Protein AF-A0A6A2YIR2-F1 (afdb_monomer)

Secondary structure (DSSP, 8-state):
----EEETTEEE--EEEEEETTEEEETTS-EEEESSGGGTT-TT-SS-HHHHHHHHHHTT-S--SS--HHHHHHHHHHHHHSTT-S-----SSHHHHHHHHHHHH-SS--------STT--HHHHTT-----TT-HHHHHHHHHHSTTT--EEEE-SSB-TTS-BPPPTTHHHHHHHHHHHHT-EEEEE-TTTTTTSSTT-HHHHTT---STT-TT---EEE-----------HHHHHHHHHHHTT---EEEEETTEEEEESSSS---SHHHHTTS-HHHHHHHHHHHHHTTEE--SSTTS-EE--TT--HHHHHHHHHHHHHHHTT-

pLDDT: mean 80.51, std 18.28, range [30.58, 97.88]

Sequence (328 aa):
MFWVNRIDDEFWYAWTESDAWRALTCGDGNQYIDYVGLWGPAIIGHADDEVLAALAETMKGTSFGAPRLLENVLAEMVISAVPSIEMVRFVNSGTEACMDVLRLTRSGVATLGLPDSPGVRKAATFETLTAPYNDIEAVESRFNSNKGELAAIILEPVVGNSVFIPPKPDFLEVLRRLIKENGALLIFDEVMTGFRLSYGGAQEYFGITRFNNTREDSWWWSACWCIWREEGDHGNGILDTGKTTGHAICGGHISGMFGFFFTEGPVHNFDDAKKSDTAKFARFYRGMLEEGVYSAPSQFEAGFTSLAHSSEDIRKTIAAAEKVLSKI

Solvent-accessible surface area (backbone atoms only — not comparable to full-atom values): 18557 Å² total; per-residue (Å²): 140,84,82,75,47,76,58,94,92,38,81,50,80,49,74,68,49,64,94,40,41,39,34,44,24,35,73,89,69,54,61,20,45,47,23,32,29,86,79,43,53,25,20,66,22,48,88,40,68,68,59,51,53,55,48,62,65,44,66,85,62,85,79,76,96,62,95,56,73,66,60,54,54,53,43,52,53,48,38,72,41,25,90,66,42,87,78,83,80,92,68,95,44,61,68,54,40,57,52,52,52,54,58,68,54,52,86,64,71,72,54,74,30,78,60,94,52,94,89,56,52,53,90,77,23,31,62,44,76,87,59,63,57,76,37,64,68,52,47,52,49,51,46,72,75,37,71,82,40,56,49,60,49,77,42,52,69,54,36,38,87,59,10,45,30,65,62,51,96,57,43,67,61,50,52,57,48,51,24,63,77,53,76,27,28,57,30,43,46,20,39,66,38,21,17,34,53,23,65,35,5,48,40,54,68,71,65,61,63,74,76,77,94,50,91,79,70,64,55,49,79,31,63,42,68,20,79,52,72,94,60,79,74,57,49,55,46,48,45,51,39,34,48,76,59,71,42,54,44,32,66,39,61,51,56,38,40,23,23,65,38,49,28,72,57,88,55,57,34,67,78,49,51,69,65,33,44,58,69,58,45,57,50,47,53,52,41,30,45,77,64,33,35,38,60,48,98,45,80,38,39,36,34,28,54,31,77,42,61,47,79,64,58,50,52,53,49,37,53,35,48,42,63,36,50,71,72,109

Foldseek 3Di:
DDDFDQDPNDTFFDQDDDPAQQWTATPVGFIFRAQCCVVAQSQAGPPDVVVVVVVVVCVVDVDDVDDDPVVVVVQVLLPVQAQADPGDDDDDDLVVQVVVVVVVQPPDDAAQDDDDDPPDDRVNHRRPDDDWALDLVRVVVVCVVQQLHAREDEDACFDFLQATAHHDLCRLVSRVVSCVVRLHAYEHAQQRQDLQLHSNGPCVVSVVYDDPPDPSHNYGYDYNDHHDDADDPLQVLLQVLLVVLPFQKDWADRGFKTGMFRHVDDDNGNVSSVVGPFVLVQQLQVQSVVLRHHAPNGNRGITGDHSSDDVVNSVSSSVSSNVSSNPD

Organism: Hibiscus syriacus (NCBI:txid106335)

Radius of gyration: 21.33 Å; Cα contacts (8 Å, |Δi|>4): 532; chains: 1; bounding box: 54×48×57 Å

Mean predicted aligned error: 8.29 Å

Structure (mmCIF, N/CA/C/O backbone):
data_AF-A0A6A2YIR2-F1
#
_entry.id   AF-A0A6A2YIR2-F1
#
loop_
_atom_site.group_PDB
_atom_site.id
_atom_site.type_symbol
_atom_site.label_atom_id
_atom_site.label_alt_id
_atom_site.label_comp_id
_atom_site.label_asym_id
_atom_site.label_entity_id
_atom_site.label_seq_id
_atom_site.pdbx_PDB_ins_code
_atom_site.Cartn_x
_atom_site.Cartn_y
_atom_site.Cartn_z
_atom_site.occupancy
_atom_site.B_iso_or_equiv
_atom_site.auth_seq_id
_atom_site.auth_comp_id
_atom_site.auth_asym_id
_atom_site.auth_atom_id
_atom_site.pdbx_PDB_model_num
ATOM 1 N N . MET A 1 1 ? 4.254 -14.838 -0.161 1.00 30.58 1 MET A N 1
ATOM 2 C CA . MET A 1 1 ? 3.859 -16.084 -0.859 1.00 30.58 1 MET A CA 1
ATOM 3 C C . MET A 1 1 ? 4.605 -16.092 -2.186 1.00 30.58 1 MET A C 1
ATOM 5 O O . MET A 1 1 ? 4.533 -15.086 -2.872 1.00 30.58 1 MET A O 1
ATOM 9 N N . PHE A 1 2 ? 5.366 -17.138 -2.515 1.00 36.12 2 PHE A N 1
ATOM 10 C CA . PHE A 1 2 ? 6.057 -17.246 -3.808 1.00 36.12 2 PHE A CA 1
ATOM 11 C C . PHE A 1 2 ? 5.511 -18.456 -4.561 1.00 36.12 2 PHE A C 1
ATOM 13 O O . PHE A 1 2 ? 5.316 -19.517 -3.967 1.00 36.12 2 PHE A O 1
ATOM 20 N N . TRP A 1 3 ? 5.240 -18.278 -5.851 1.00 36.84 3 TRP A N 1
ATOM 21 C CA . TRP A 1 3 ? 4.818 -19.353 -6.739 1.00 36.84 3 TRP A CA 1
ATOM 22 C C . TRP A 1 3 ? 6.057 -19.924 -7.414 1.00 36.84 3 TRP A C 1
ATOM 24 O O . TRP A 1 3 ? 6.766 -19.205 -8.109 1.00 36.84 3 TRP A O 1
ATOM 34 N N . VAL A 1 4 ? 6.310 -21.212 -7.209 1.00 43.94 4 VAL A N 1
ATOM 35 C CA . VAL A 1 4 ? 7.327 -21.939 -7.965 1.00 43.94 4 VAL A CA 1
ATOM 36 C C . VAL A 1 4 ? 6.620 -22.575 -9.155 1.00 43.94 4 VAL A C 1
ATOM 38 O O . VAL A 1 4 ? 5.767 -23.446 -8.972 1.00 43.94 4 VAL A O 1
ATOM 41 N N . ASN A 1 5 ? 6.939 -22.123 -10.368 1.00 41.22 5 ASN A N 1
ATOM 42 C CA . ASN A 1 5 ? 6.397 -22.717 -11.586 1.00 41.22 5 ASN A CA 1
ATOM 43 C C . ASN A 1 5 ? 7.315 -23.842 -12.061 1.00 41.22 5 ASN A C 1
ATOM 45 O O . ASN A 1 5 ? 8.517 -23.649 -12.239 1.00 41.22 5 ASN A O 1
ATOM 49 N N . ARG A 1 6 ? 6.722 -25.016 -12.287 1.00 41.00 6 ARG A N 1
ATOM 50 C CA . ARG A 1 6 ? 7.366 -26.121 -12.994 1.00 41.00 6 ARG A CA 1
ATOM 51 C C . ARG A 1 6 ? 6.984 -26.006 -14.464 1.00 41.00 6 ARG A C 1
ATOM 53 O O . ARG A 1 6 ? 5.832 -26.258 -14.814 1.00 41.00 6 ARG A O 1
ATOM 60 N N . ILE A 1 7 ? 7.934 -25.597 -15.293 1.00 47.91 7 ILE A N 1
ATOM 61 C CA . ILE A 1 7 ? 7.808 -25.579 -16.753 1.00 47.91 7 ILE A CA 1
ATOM 62 C C . ILE A 1 7 ? 8.922 -26.488 -17.270 1.00 47.91 7 ILE A C 1
ATOM 64 O O . ILE A 1 7 ? 10.064 -26.344 -16.845 1.00 47.91 7 ILE A O 1
ATOM 68 N N . ASP A 1 8 ? 8.569 -27.469 -18.103 1.00 45.44 8 ASP A N 1
ATOM 69 C CA . ASP A 1 8 ? 9.510 -28.422 -18.714 1.00 45.44 8 ASP A CA 1
ATOM 70 C C . ASP A 1 8 ? 10.428 -29.163 -17.717 1.00 45.44 8 ASP A C 1
ATOM 72 O O . ASP A 1 8 ? 11.613 -29.352 -17.957 1.00 45.44 8 ASP A O 1
ATOM 76 N N . ASP A 1 9 ? 9.866 -29.603 -16.583 1.00 46.69 9 ASP A N 1
ATOM 77 C CA . ASP A 1 9 ? 10.572 -30.319 -15.502 1.00 46.69 9 ASP A CA 1
ATOM 78 C C . ASP A 1 9 ? 11.688 -29.543 -14.779 1.00 46.69 9 ASP A C 1
ATOM 80 O O . ASP A 1 9 ? 12.341 -30.098 -13.891 1.00 46.69 9 ASP A O 1
ATOM 84 N N . GLU A 1 10 ? 11.816 -28.242 -15.038 1.00 44.25 10 GLU A N 1
ATOM 85 C CA . GLU A 1 10 ? 12.716 -27.341 -14.320 1.00 44.25 10 GLU A CA 1
ATOM 86 C C . GLU A 1 10 ? 11.944 -26.396 -13.386 1.00 44.25 10 GLU A C 1
ATOM 88 O O . GLU A 1 10 ? 10.820 -25.959 -13.662 1.00 44.25 10 GLU A O 1
ATOM 93 N N . PHE A 1 11 ? 12.541 -26.108 -12.228 1.00 47.56 11 PHE A N 1
ATOM 94 C CA . PHE A 1 11 ? 12.024 -25.124 -11.284 1.00 47.56 11 PHE A CA 1
ATOM 95 C C . PHE A 1 11 ? 12.497 -23.740 -11.717 1.00 47.56 11 PHE A C 1
ATOM 97 O O . PHE A 1 11 ? 13.672 -23.412 -11.564 1.00 47.56 11 PHE A O 1
ATOM 104 N N . TRP A 1 12 ? 11.584 -22.924 -12.236 1.00 50.00 12 TRP A N 1
ATOM 105 C CA . TRP A 1 12 ? 11.902 -21.556 -12.629 1.00 50.00 12 TRP A CA 1
ATOM 106 C C . TRP A 1 12 ? 11.627 -20.588 -11.473 1.00 50.00 12 TRP A C 1
ATOM 108 O O . TRP A 1 12 ? 10.613 -20.705 -10.779 1.00 50.00 12 TRP A O 1
ATOM 118 N N . TYR A 1 13 ? 12.536 -19.617 -11.318 1.00 51.91 13 TYR A N 1
ATOM 119 C CA . TYR A 1 13 ? 12.513 -18.499 -10.361 1.00 51.91 13 TYR A CA 1
ATOM 120 C C . TYR A 1 13 ? 12.889 -18.834 -8.908 1.00 51.91 13 TYR A C 1
ATOM 122 O O . TYR A 1 13 ? 12.103 -18.658 -7.979 1.00 51.91 13 TYR A O 1
ATOM 130 N N . ALA A 1 14 ? 14.142 -19.236 -8.690 1.00 53.56 14 ALA A N 1
ATOM 131 C CA . ALA A 1 14 ? 14.816 -18.946 -7.426 1.00 53.56 14 ALA A CA 1
ATOM 132 C C . ALA A 1 14 ? 15.580 -17.623 -7.594 1.00 53.56 14 ALA A C 1
ATOM 134 O O . ALA A 1 14 ? 16.452 -17.521 -8.455 1.00 53.56 14 ALA A O 1
ATOM 135 N N . TRP A 1 15 ? 15.223 -16.597 -6.820 1.00 58.50 15 TRP A N 1
ATOM 136 C CA . TRP A 1 15 ? 16.066 -15.412 -6.654 1.00 58.50 15 TRP A CA 1
ATOM 137 C C . TRP A 1 15 ? 17.290 -15.854 -5.860 1.00 58.50 15 TRP A C 1
ATOM 139 O O . TRP A 1 15 ? 17.138 -16.365 -4.749 1.00 58.50 15 TRP A O 1
ATOM 149 N N . THR A 1 16 ? 18.470 -15.782 -6.465 1.00 51.66 16 THR A N 1
ATOM 150 C CA . THR A 1 16 ? 19.668 -16.414 -5.906 1.00 51.66 16 THR A CA 1
ATOM 151 C C . THR A 1 16 ? 20.442 -15.467 -5.014 1.00 51.66 16 THR A C 1
ATOM 153 O O . THR A 1 16 ? 20.884 -15.890 -3.951 1.00 51.66 16 THR A O 1
ATOM 156 N N . GLU A 1 17 ? 20.582 -14.202 -5.415 1.00 58.19 17 GLU A N 1
ATOM 157 C CA . GLU A 1 17 ? 21.425 -13.209 -4.738 1.00 58.19 17 GLU A CA 1
ATOM 158 C C . GLU A 1 17 ? 20.848 -11.791 -4.951 1.00 58.19 17 GLU A C 1
ATOM 160 O O . GLU A 1 17 ? 20.171 -11.526 -5.949 1.00 58.19 17 GLU A O 1
ATOM 165 N N . SER A 1 18 ? 21.087 -10.872 -4.009 1.00 56.44 18 SER A N 1
ATOM 166 C CA . SER A 1 18 ? 20.895 -9.430 -4.225 1.00 56.44 18 SER A CA 1
ATOM 167 C C . SER A 1 18 ? 22.268 -8.761 -4.200 1.00 56.44 18 SER A C 1
ATOM 169 O O . SER A 1 18 ? 22.718 -8.280 -3.163 1.00 56.44 18 SER A O 1
ATOM 171 N N . ASP A 1 19 ? 22.967 -8.755 -5.332 1.00 48.47 19 ASP A N 1
ATOM 172 C CA . ASP A 1 19 ? 24.329 -8.192 -5.409 1.00 48.47 19 ASP A CA 1
ATOM 173 C C . ASP A 1 19 ? 24.343 -6.659 -5.476 1.00 48.47 19 ASP A C 1
ATOM 175 O O . ASP A 1 19 ? 25.396 -6.021 -5.495 1.00 48.47 19 ASP A O 1
ATOM 179 N N . ALA A 1 20 ? 23.164 -6.044 -5.516 1.00 53.66 20 ALA A N 1
ATOM 180 C CA . ALA A 1 20 ? 22.995 -4.612 -5.410 1.00 53.66 20 ALA A CA 1
ATOM 181 C C . ALA A 1 20 ? 21.722 -4.335 -4.619 1.00 53.66 20 ALA A C 1
ATOM 183 O O . ALA A 1 20 ? 20.674 -4.890 -4.938 1.00 53.66 20 ALA A O 1
ATOM 184 N N . TRP A 1 21 ? 21.786 -3.417 -3.654 1.00 66.00 21 TRP A N 1
ATOM 185 C CA . TRP A 1 21 ? 20.668 -3.026 -2.784 1.00 66.00 21 TRP A CA 1
ATOM 186 C C . TRP A 1 21 ? 19.361 -2.672 -3.531 1.00 66.00 21 TRP A C 1
ATOM 188 O O . TRP A 1 21 ? 18.281 -2.636 -2.954 1.00 66.00 21 TRP A O 1
ATOM 198 N N . ARG A 1 22 ? 19.439 -2.439 -4.844 1.00 65.12 22 ARG A N 1
ATOM 199 C CA . ARG A 1 22 ? 18.355 -2.046 -5.756 1.00 65.12 22 ARG A CA 1
ATOM 200 C C . ARG A 1 22 ? 17.868 -3.129 -6.727 1.00 65.12 22 ARG A C 1
ATOM 202 O O . ARG A 1 22 ? 16.963 -2.851 -7.511 1.00 65.12 22 ARG A O 1
ATOM 209 N N . ALA A 1 23 ? 18.508 -4.298 -6.765 1.00 76.00 23 ALA A N 1
ATOM 210 C CA . ALA A 1 23 ? 18.268 -5.295 -7.802 1.00 76.00 23 ALA A CA 1
ATOM 211 C C . ALA A 1 23 ? 18.166 -6.717 -7.255 1.00 76.00 23 ALA A C 1
ATOM 213 O O . ALA A 1 23 ? 18.790 -7.069 -6.254 1.00 76.00 23 ALA A O 1
ATOM 214 N N . LEU A 1 24 ? 17.403 -7.539 -7.967 1.00 77.62 24 LEU A N 1
ATOM 215 C CA . LEU A 1 24 ? 17.328 -8.974 -7.728 1.00 77.62 24 LEU A CA 1
ATOM 216 C C . LEU A 1 24 ? 18.055 -9.716 -8.848 1.00 77.62 24 LEU A C 1
ATOM 218 O O . LEU A 1 24 ? 17.830 -9.419 -10.023 1.00 77.62 24 LEU A O 1
ATOM 222 N N . THR A 1 25 ? 18.888 -10.691 -8.484 1.00 78.94 25 THR A N 1
ATOM 223 C CA . THR A 1 25 ? 19.494 -11.638 -9.425 1.00 78.94 25 THR A CA 1
ATOM 224 C C . THR A 1 25 ? 18.684 -12.934 -9.397 1.00 78.94 25 THR A C 1
ATOM 226 O O . THR A 1 25 ? 18.464 -13.512 -8.327 1.00 78.94 25 THR A O 1
ATOM 229 N N . CYS A 1 26 ? 18.198 -13.403 -10.546 1.00 75.81 26 CYS A N 1
ATOM 230 C CA . CYS A 1 26 ? 17.564 -14.722 -10.625 1.00 75.81 26 CYS A CA 1
ATOM 231 C C . CYS A 1 26 ? 18.601 -15.813 -10.941 1.00 75.81 26 CYS A C 1
ATOM 233 O O . CYS A 1 26 ? 19.727 -15.521 -11.338 1.00 75.81 26 CYS A O 1
ATOM 235 N N . GLY A 1 27 ? 18.237 -17.083 -10.746 1.00 62.12 27 GLY A N 1
ATOM 236 C CA . GLY A 1 27 ? 19.188 -18.201 -10.799 1.00 62.12 27 GLY A CA 1
ATOM 237 C C . GLY A 1 27 ? 19.886 -18.477 -12.133 1.00 62.12 27 GLY A C 1
ATOM 238 O O . GLY A 1 27 ? 20.785 -19.313 -12.159 1.00 62.12 27 GLY A O 1
ATOM 239 N N . ASP A 1 28 ? 19.521 -17.786 -13.213 1.00 71.31 28 ASP A N 1
ATOM 240 C CA . ASP A 1 28 ? 20.246 -17.809 -14.490 1.00 71.31 28 ASP A CA 1
ATOM 241 C C . ASP A 1 28 ? 21.269 -16.655 -14.639 1.00 71.31 28 ASP A C 1
ATOM 243 O O . ASP A 1 28 ? 21.970 -16.575 -15.649 1.00 71.31 28 ASP A O 1
ATOM 247 N N . GLY A 1 29 ? 21.388 -15.788 -13.626 1.00 78.19 29 GLY A N 1
ATOM 248 C CA . GLY A 1 29 ? 22.304 -14.648 -13.575 1.00 78.19 29 GLY A CA 1
ATOM 249 C C . GLY A 1 29 ? 21.719 -13.319 -14.066 1.00 78.19 29 GLY A C 1
ATOM 250 O O . GLY A 1 29 ? 22.423 -12.307 -14.017 1.00 78.19 29 GLY A O 1
ATOM 251 N N . ASN A 1 30 ? 20.462 -13.274 -14.524 1.00 82.25 30 ASN A N 1
ATOM 252 C CA . ASN A 1 30 ? 19.828 -12.018 -14.936 1.00 82.25 30 ASN A CA 1
ATOM 253 C C . ASN A 1 30 ? 19.544 -11.103 -13.736 1.00 82.25 30 ASN A C 1
ATOM 255 O O . ASN A 1 30 ? 19.073 -11.555 -12.692 1.00 82.25 30 ASN A O 1
ATOM 259 N N . GLN A 1 31 ? 19.787 -9.801 -13.914 1.00 87.00 31 GLN A N 1
ATOM 260 C CA . GLN A 1 31 ? 19.550 -8.763 -12.908 1.00 87.00 31 GLN A CA 1
ATOM 261 C C . GLN A 1 31 ? 18.351 -7.891 -13.273 1.00 87.00 31 GLN A C 1
ATOM 263 O O . GLN A 1 31 ? 18.206 -7.481 -14.426 1.00 87.00 31 GLN A O 1
ATOM 268 N N . TYR A 1 32 ? 17.540 -7.554 -12.270 1.00 89.81 32 TYR A N 1
ATOM 269 C CA . TYR A 1 32 ? 16.326 -6.763 -12.451 1.00 89.81 32 TYR A CA 1
ATOM 270 C C . TYR A 1 32 ? 16.275 -5.580 -11.493 1.00 89.81 32 TYR A C 1
ATOM 272 O O . TYR A 1 32 ? 16.492 -5.761 -10.297 1.00 89.81 32 TYR A O 1
ATOM 280 N N . ILE A 1 33 ? 15.922 -4.395 -12.000 1.00 91.81 33 ILE A N 1
ATOM 281 C CA . ILE A 1 33 ? 15.525 -3.253 -11.162 1.00 91.81 33 ILE A CA 1
ATOM 282 C C . ILE A 1 33 ? 14.214 -3.632 -10.466 1.00 91.81 33 ILE A C 1
ATOM 284 O O . ILE A 1 33 ? 13.240 -3.950 -11.151 1.00 91.81 33 ILE A O 1
ATOM 288 N N . ASP A 1 34 ? 14.199 -3.644 -9.133 1.00 91.75 34 ASP A N 1
ATOM 289 C CA . ASP A 1 34 ? 13.094 -4.207 -8.353 1.00 91.75 34 ASP A CA 1
ATOM 290 C C . ASP A 1 34 ? 12.130 -3.144 -7.810 1.00 91.75 34 ASP A C 1
ATOM 292 O O . ASP A 1 34 ? 12.429 -2.458 -6.835 1.00 91.75 34 ASP A O 1
ATOM 296 N N . TYR A 1 35 ? 10.925 -3.100 -8.381 1.00 91.25 35 TYR A N 1
ATOM 297 C CA . TYR A 1 35 ? 9.799 -2.298 -7.899 1.00 91.25 35 TYR A CA 1
ATOM 298 C C . TYR A 1 35 ? 8.775 -3.092 -7.073 1.00 91.25 35 TYR A C 1
ATOM 300 O O . TYR A 1 35 ? 7.722 -2.556 -6.723 1.00 91.25 35 TYR A O 1
ATOM 308 N N . VAL A 1 36 ? 9.034 -4.367 -6.767 1.00 90.38 36 VAL A N 1
ATOM 309 C CA . VAL A 1 36 ? 8.250 -5.136 -5.786 1.00 90.38 36 VAL A CA 1
ATOM 310 C C . VAL A 1 36 ? 8.737 -4.825 -4.377 1.00 90.38 36 VAL A C 1
ATOM 312 O O . VAL A 1 36 ? 7.916 -4.646 -3.481 1.00 90.38 36 VAL A O 1
ATOM 315 N N . GLY A 1 37 ? 10.053 -4.762 -4.151 1.00 86.56 37 GLY A N 1
ATOM 316 C CA . GLY A 1 37 ? 10.623 -4.278 -2.889 1.00 86.56 37 GLY A CA 1
ATOM 317 C C . GLY A 1 37 ? 10.112 -5.034 -1.656 1.00 86.56 37 GLY A C 1
ATOM 318 O O . GLY A 1 37 ? 9.720 -4.423 -0.660 1.00 86.56 37 GLY A O 1
ATOM 319 N N . LEU A 1 38 ? 10.054 -6.368 -1.742 1.00 86.12 38 LEU A N 1
ATOM 320 C CA . LEU A 1 38 ? 9.458 -7.260 -0.731 1.00 86.12 38 LEU A CA 1
ATOM 321 C C . LEU A 1 38 ? 7.961 -7.015 -0.453 1.00 86.12 38 LEU A C 1
ATOM 323 O O . LEU A 1 38 ? 7.474 -7.413 0.603 1.00 86.12 38 LEU A O 1
ATOM 327 N N . TRP A 1 39 ? 7.232 -6.424 -1.403 1.00 87.94 39 TRP A N 1
ATOM 328 C CA . TRP A 1 39 ? 5.847 -5.951 -1.256 1.00 87.94 39 TRP A CA 1
ATOM 329 C C . TRP A 1 39 ? 5.713 -4.758 -0.299 1.00 87.94 39 TRP A C 1
ATOM 331 O O . TRP A 1 39 ? 4.702 -4.610 0.385 1.00 87.94 39 TRP A O 1
ATOM 341 N N . GLY A 1 40 ? 6.758 -3.928 -0.219 1.00 86.25 40 GLY A N 1
ATOM 342 C CA . GLY A 1 40 ? 6.794 -2.726 0.617 1.00 86.25 40 GLY A CA 1
ATOM 343 C C . GLY A 1 40 ? 8.048 -2.588 1.492 1.00 86.25 40 GLY A C 1
ATOM 344 O O . GLY A 1 40 ? 8.706 -1.552 1.381 1.00 86.25 40 GLY A O 1
ATOM 345 N N . PRO A 1 41 ? 8.417 -3.580 2.333 1.00 86.50 41 PRO A N 1
ATOM 346 C CA . PRO A 1 41 ? 9.436 -3.453 3.383 1.00 86.50 41 PRO A CA 1
ATOM 347 C C . PRO A 1 41 ? 10.832 -3.006 2.937 1.00 86.50 41 PRO A C 1
ATOM 349 O O . PRO A 1 41 ? 11.558 -2.408 3.729 1.00 86.50 41 PRO A O 1
ATOM 352 N N . ALA A 1 42 ? 11.239 -3.271 1.692 1.00 87.19 42 ALA A N 1
ATOM 353 C CA . ALA A 1 42 ? 12.575 -2.925 1.197 1.00 87.19 42 ALA A CA 1
ATOM 354 C C . ALA A 1 42 ? 12.702 -1.432 0.827 1.00 87.19 42 ALA A C 1
ATOM 356 O O . ALA A 1 42 ? 13.200 -1.086 -0.243 1.00 87.19 42 ALA A O 1
ATOM 357 N N . ILE A 1 43 ? 12.249 -0.516 1.689 1.00 85.81 43 ILE A N 1
ATOM 358 C CA . ILE A 1 43 ? 12.302 0.933 1.426 1.00 85.81 43 ILE A CA 1
ATOM 359 C C . ILE A 1 43 ? 13.722 1.480 1.291 1.00 85.81 43 ILE A C 1
ATOM 361 O O . ILE A 1 43 ? 13.933 2.430 0.551 1.00 85.81 43 ILE A O 1
ATOM 365 N N . ILE A 1 44 ? 14.694 0.890 1.977 1.00 87.06 44 ILE A N 1
ATOM 366 C CA . ILE A 1 44 ? 16.108 1.256 1.856 1.00 87.06 44 ILE A CA 1
ATOM 367 C C . ILE A 1 44 ? 16.842 0.340 0.870 1.00 87.06 44 ILE A C 1
ATOM 369 O O . ILE A 1 44 ? 18.051 0.436 0.709 1.00 87.06 44 ILE A O 1
ATOM 373 N N . GLY A 1 45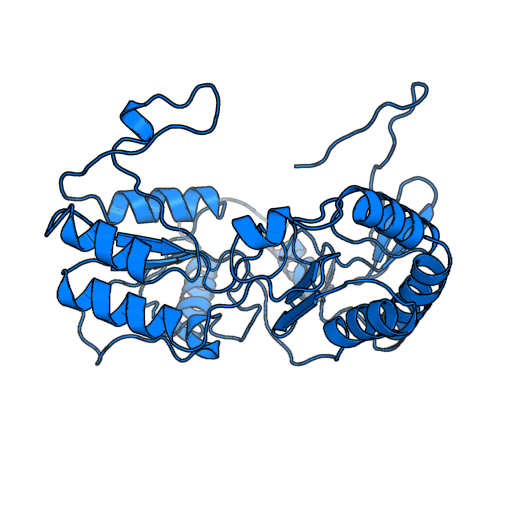 ? 16.100 -0.525 0.174 1.00 86.88 45 GLY A N 1
ATOM 374 C CA . GLY A 1 45 ? 16.648 -1.581 -0.659 1.00 86.88 45 GLY A CA 1
ATOM 375 C C . GLY A 1 45 ? 16.799 -2.911 0.077 1.00 86.88 45 GLY A C 1
ATOM 376 O O . GLY A 1 45 ? 16.386 -3.079 1.226 1.00 86.88 45 GLY A O 1
ATOM 377 N N . HIS A 1 46 ? 17.358 -3.878 -0.637 1.00 85.94 46 HIS A N 1
ATOM 378 C CA . HIS A 1 46 ? 17.716 -5.201 -0.138 1.00 85.94 46 HIS A CA 1
ATOM 379 C C . HIS A 1 46 ? 19.083 -5.161 0.533 1.00 85.94 46 HIS A C 1
ATOM 381 O O . HIS A 1 46 ? 19.969 -4.454 0.065 1.00 85.94 46 HIS A O 1
ATOM 387 N N . ALA A 1 47 ? 19.276 -5.983 1.567 1.00 86.75 47 ALA A N 1
ATOM 388 C CA . ALA A 1 47 ? 20.601 -6.254 2.130 1.00 86.75 47 ALA A CA 1
ATOM 389 C C . ALA A 1 47 ? 21.407 -4.985 2.497 1.00 86.75 47 ALA A C 1
ATOM 391 O O . ALA A 1 47 ? 22.608 -4.925 2.253 1.00 86.75 47 ALA A O 1
ATOM 392 N N . ASP A 1 48 ? 20.738 -3.980 3.070 1.00 87.00 48 ASP A N 1
ATOM 393 C CA . ASP A 1 48 ? 21.379 -2.751 3.544 1.00 87.00 48 ASP A CA 1
ATOM 394 C C . ASP A 1 48 ? 22.466 -3.048 4.594 1.00 87.00 48 ASP A C 1
ATOM 396 O O . ASP A 1 48 ? 22.245 -3.833 5.522 1.00 87.00 48 ASP A O 1
ATOM 400 N N . ASP A 1 49 ? 23.636 -2.420 4.449 1.00 88.69 49 ASP A N 1
ATOM 401 C CA . ASP A 1 49 ? 24.820 -2.710 5.264 1.00 88.69 49 ASP A CA 1
ATOM 402 C C . ASP A 1 49 ? 24.596 -2.421 6.758 1.00 88.69 49 ASP A C 1
ATOM 404 O O . ASP A 1 49 ? 25.067 -3.183 7.609 1.00 88.69 49 ASP A O 1
ATOM 408 N N . GLU A 1 50 ? 23.862 -1.355 7.100 1.00 91.00 50 GLU A N 1
ATOM 409 C CA . GLU A 1 50 ? 23.574 -1.005 8.495 1.00 91.00 50 GLU A CA 1
ATOM 410 C C . GLU A 1 50 ? 22.591 -2.005 9.113 1.00 91.00 50 GLU A C 1
ATOM 412 O O . GLU A 1 50 ? 22.803 -2.480 10.237 1.00 91.00 50 GLU A O 1
ATOM 417 N N . VAL A 1 51 ? 21.556 -2.399 8.364 1.00 90.12 51 VAL A N 1
ATOM 418 C CA . VAL A 1 51 ? 20.607 -3.435 8.798 1.00 90.12 51 VAL A CA 1
ATOM 419 C C . VAL A 1 51 ? 21.297 -4.786 8.960 1.00 90.12 51 VAL A C 1
ATOM 421 O O . VAL A 1 51 ? 21.086 -5.464 9.969 1.00 90.12 51 VAL A O 1
ATOM 424 N N . LEU A 1 52 ? 22.143 -5.191 8.011 1.00 91.19 52 LEU A N 1
ATOM 425 C CA . LEU A 1 52 ? 22.884 -6.451 8.088 1.00 91.19 52 LEU A CA 1
ATOM 426 C C . LEU A 1 52 ? 23.862 -6.470 9.264 1.00 91.19 52 LEU A C 1
ATOM 428 O O . LEU A 1 52 ? 23.954 -7.485 9.961 1.00 91.19 52 LEU A O 1
ATOM 432 N N . ALA A 1 53 ? 24.557 -5.360 9.523 1.00 92.69 53 ALA A N 1
ATOM 433 C CA . ALA A 1 53 ? 25.434 -5.232 10.681 1.00 92.69 53 ALA A CA 1
ATOM 434 C C . ALA A 1 53 ? 24.647 -5.368 11.996 1.00 92.69 53 ALA A C 1
ATOM 436 O O . ALA A 1 53 ? 25.022 -6.171 12.856 1.00 92.69 53 ALA A O 1
ATOM 437 N N . ALA A 1 54 ? 23.515 -4.667 12.127 1.00 92.06 54 ALA A N 1
ATOM 438 C CA . ALA A 1 54 ? 22.646 -4.771 13.298 1.00 92.06 54 ALA A CA 1
ATOM 439 C C . ALA A 1 54 ? 22.100 -6.200 13.485 1.00 92.06 54 ALA A C 1
ATOM 441 O O . ALA A 1 54 ? 22.119 -6.743 14.594 1.00 92.06 54 ALA A O 1
ATOM 442 N N . LEU A 1 55 ? 21.677 -6.860 12.401 1.00 91.19 55 LEU A N 1
ATOM 443 C CA . LEU A 1 55 ? 21.240 -8.256 12.436 1.00 91.19 55 LEU A CA 1
ATOM 444 C C . LEU A 1 55 ? 22.365 -9.176 12.919 1.00 91.19 55 LEU A C 1
ATOM 446 O O . LEU A 1 55 ? 22.146 -9.963 13.843 1.00 91.19 55 LEU A O 1
ATOM 450 N N . ALA A 1 56 ? 23.575 -9.047 12.370 1.00 92.94 56 ALA A N 1
ATOM 451 C CA . ALA A 1 56 ? 24.727 -9.854 12.768 1.00 92.94 56 ALA A CA 1
ATOM 452 C C . ALA A 1 56 ? 25.035 -9.736 14.272 1.00 92.94 56 ALA A C 1
ATOM 454 O O . ALA A 1 56 ? 25.370 -10.734 14.919 1.00 92.94 56 ALA A O 1
ATOM 455 N N . GLU A 1 57 ? 24.861 -8.553 14.865 1.00 90.44 57 GLU A N 1
ATOM 456 C CA . GLU A 1 57 ? 24.996 -8.368 16.312 1.00 90.44 57 GLU A CA 1
ATOM 457 C C . GLU A 1 57 ? 23.910 -9.103 17.114 1.00 90.44 57 GLU A C 1
ATOM 459 O O . GLU A 1 57 ? 24.213 -9.711 18.150 1.00 90.44 57 GLU A O 1
ATOM 464 N N . THR A 1 58 ? 22.662 -9.093 16.631 1.00 89.44 58 THR A N 1
ATOM 465 C CA . THR A 1 58 ? 21.520 -9.761 17.287 1.00 89.44 58 THR A CA 1
ATOM 466 C C . THR A 1 58 ? 21.545 -11.287 17.174 1.00 89.44 58 THR A C 1
ATOM 468 O O . THR A 1 58 ? 20.991 -11.970 18.037 1.00 89.44 58 THR A O 1
ATOM 471 N N . MET A 1 59 ? 22.260 -11.855 16.197 1.00 90.25 59 MET A N 1
ATOM 472 C CA . MET A 1 59 ? 22.356 -13.312 15.986 1.00 90.25 59 MET A CA 1
ATOM 473 C C . MET A 1 59 ? 22.994 -14.088 17.152 1.00 90.25 59 MET A C 1
ATOM 475 O O . MET A 1 59 ? 22.947 -15.317 17.180 1.00 90.25 59 MET A O 1
ATOM 479 N N . LYS A 1 60 ? 23.529 -13.397 18.166 1.00 83.81 60 LYS A N 1
ATOM 480 C CA . LYS A 1 60 ? 23.959 -13.989 19.449 1.00 83.81 60 LYS A CA 1
ATOM 481 C C . LYS A 1 60 ? 22.792 -14.562 20.273 1.00 83.81 60 LYS A C 1
ATOM 483 O O . LYS A 1 60 ? 23.028 -15.309 21.220 1.00 83.81 60 LYS A O 1
ATOM 488 N N . GLY A 1 61 ? 21.553 -14.221 19.922 1.00 88.94 61 GLY A N 1
ATOM 489 C CA . GLY A 1 61 ? 20.326 -14.820 20.437 1.00 88.94 61 GLY A CA 1
ATOM 490 C C . GLY A 1 61 ? 19.109 -14.092 19.870 1.00 88.94 61 GLY A C 1
ATOM 491 O O . GLY A 1 61 ? 18.945 -12.897 20.094 1.00 88.94 61 GLY A O 1
ATOM 492 N N . THR A 1 62 ? 18.263 -14.810 19.130 1.00 89.75 62 THR A N 1
ATOM 493 C CA . THR A 1 62 ? 17.200 -14.209 18.304 1.00 89.75 62 THR A CA 1
ATOM 494 C C . THR A 1 62 ? 15.820 -14.214 18.961 1.00 89.75 62 THR A C 1
ATOM 496 O O . THR A 1 62 ? 14.933 -13.485 18.532 1.00 89.75 62 THR A O 1
ATOM 499 N N . SER A 1 63 ? 15.616 -15.014 20.009 1.00 91.38 63 SER A N 1
ATOM 500 C CA . SER A 1 63 ? 14.364 -15.059 20.765 1.00 91.38 63 SER A CA 1
ATOM 501 C C . SER A 1 63 ? 14.621 -15.527 22.191 1.00 91.38 63 SER A C 1
ATOM 503 O O . SER A 1 63 ? 15.384 -16.466 22.416 1.00 91.38 63 SER A O 1
ATOM 505 N N . PHE A 1 64 ? 13.993 -14.858 23.158 1.00 90.19 64 PHE A N 1
ATOM 506 C CA . PHE A 1 64 ? 14.262 -15.067 24.584 1.00 90.19 64 PHE A CA 1
ATOM 507 C C . PHE A 1 64 ? 13.016 -15.397 25.412 1.00 90.19 64 PHE A C 1
ATOM 509 O O . PHE A 1 64 ? 13.154 -15.816 26.557 1.00 90.19 64 PHE A O 1
ATOM 516 N N . GLY A 1 65 ? 11.805 -15.193 24.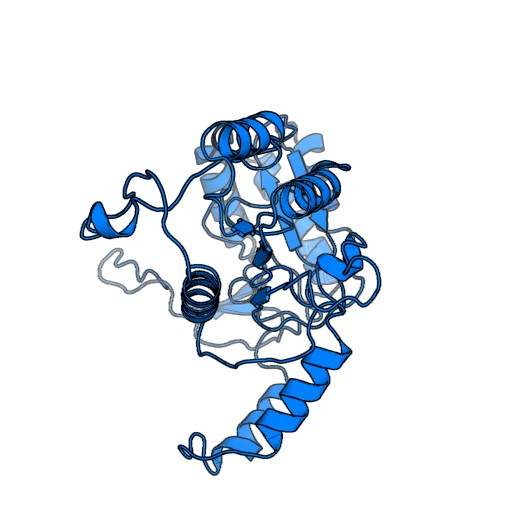876 1.00 90.81 65 GLY A N 1
ATOM 517 C CA . GLY A 1 65 ? 10.556 -15.372 25.632 1.00 90.81 65 GLY A CA 1
ATOM 518 C C . GLY A 1 65 ? 10.420 -14.455 26.859 1.00 90.81 65 GLY A C 1
ATOM 519 O O . GLY A 1 65 ? 9.601 -14.721 27.734 1.00 90.81 65 GLY A O 1
ATOM 520 N N . ALA A 1 66 ? 11.234 -13.400 26.938 1.00 91.94 66 ALA A N 1
ATOM 521 C CA . ALA A 1 66 ? 11.275 -12.431 28.024 1.00 91.94 66 ALA A CA 1
ATOM 522 C C . ALA A 1 66 ? 11.612 -11.035 27.464 1.00 91.94 66 ALA A C 1
ATOM 524 O O . ALA A 1 66 ? 12.309 -10.970 26.447 1.00 91.94 66 ALA A O 1
ATOM 525 N N . PRO A 1 67 ? 11.174 -9.944 28.124 1.00 91.44 67 PRO A N 1
ATOM 526 C CA . PRO A 1 67 ? 11.372 -8.585 27.623 1.00 91.44 67 PRO A CA 1
ATOM 527 C C . PRO A 1 67 ? 12.841 -8.213 27.373 1.00 91.44 67 PRO A C 1
ATOM 529 O O . PRO A 1 67 ? 13.735 -8.539 28.165 1.00 91.44 67 PRO A O 1
ATOM 532 N N . ARG A 1 68 ? 13.084 -7.465 26.297 1.00 90.38 68 ARG A N 1
ATOM 533 C CA . ARG A 1 68 ? 14.387 -6.933 25.881 1.00 90.38 68 ARG A CA 1
ATOM 534 C C . ARG A 1 68 ? 14.328 -5.416 25.729 1.00 90.38 68 ARG A C 1
ATOM 536 O O . ARG A 1 68 ? 13.335 -4.854 25.291 1.00 90.38 68 ARG A O 1
ATOM 543 N N . LEU A 1 69 ? 15.447 -4.746 26.012 1.00 91.12 69 LEU A N 1
ATOM 544 C CA . LEU A 1 69 ? 15.554 -3.286 25.880 1.00 91.12 69 LEU A CA 1
ATOM 545 C C . LEU A 1 69 ? 15.261 -2.792 24.453 1.00 91.12 69 LEU A C 1
ATOM 547 O O . LEU A 1 69 ? 14.690 -1.722 24.288 1.00 91.12 69 LEU A O 1
ATOM 551 N N . LEU A 1 70 ? 15.618 -3.583 23.435 1.00 91.44 70 LEU A N 1
ATOM 552 C CA . LEU A 1 70 ? 15.366 -3.237 22.035 1.00 91.44 70 LEU A CA 1
ATOM 553 C C . LEU A 1 70 ? 13.869 -3.100 21.720 1.00 91.44 70 LEU A C 1
ATOM 555 O O . LEU A 1 70 ? 13.514 -2.275 20.887 1.00 91.44 70 LEU A O 1
ATOM 559 N N . GLU A 1 71 ? 12.994 -3.840 22.413 1.00 91.06 71 GLU A N 1
ATOM 560 C CA . GLU A 1 71 ? 11.541 -3.690 22.257 1.00 91.06 71 GLU A CA 1
ATOM 561 C C . GLU A 1 71 ? 11.076 -2.311 22.746 1.00 91.06 71 GLU A C 1
ATOM 563 O O . GLU A 1 71 ? 10.255 -1.676 22.091 1.00 91.06 71 GLU A O 1
ATOM 568 N N . ASN A 1 72 ? 11.647 -1.802 23.845 1.00 93.75 72 ASN A N 1
ATOM 569 C CA . ASN A 1 72 ? 11.325 -0.467 24.359 1.00 93.75 72 ASN A CA 1
ATOM 570 C C . ASN A 1 72 ? 11.833 0.636 23.426 1.00 93.75 72 ASN A C 1
ATOM 572 O O . ASN A 1 72 ? 11.093 1.568 23.135 1.00 93.75 72 ASN A O 1
ATOM 576 N N . VAL A 1 73 ? 13.070 0.510 22.930 1.00 95.00 73 VAL A N 1
ATOM 577 C CA . VAL A 1 73 ? 13.650 1.476 21.981 1.00 95.00 73 VAL A CA 1
ATOM 578 C C . VAL A 1 73 ? 12.787 1.559 20.724 1.00 95.00 73 VAL A C 1
ATOM 580 O O . VAL A 1 73 ? 12.401 2.648 20.310 1.00 95.00 73 VAL A O 1
ATOM 583 N N . LEU A 1 74 ? 12.416 0.409 20.154 1.00 91.62 74 LEU A N 1
ATOM 584 C CA . LEU A 1 74 ? 11.551 0.368 18.980 1.00 91.62 74 LEU A CA 1
ATOM 585 C C . LEU A 1 74 ? 10.162 0.956 19.272 1.00 91.62 74 LEU A C 1
ATOM 587 O O . LEU A 1 74 ? 9.616 1.681 18.444 1.00 91.62 74 LEU A O 1
ATOM 591 N N . ALA A 1 75 ? 9.595 0.681 20.450 1.00 90.06 75 ALA A N 1
ATOM 592 C CA . ALA A 1 75 ? 8.307 1.233 20.856 1.00 90.06 75 ALA A CA 1
ATOM 593 C C . ALA A 1 75 ? 8.332 2.763 20.966 1.00 90.06 75 ALA A C 1
ATOM 595 O O . ALA A 1 75 ? 7.439 3.424 20.437 1.00 90.06 75 ALA A O 1
ATOM 596 N N . GLU A 1 76 ? 9.360 3.326 21.603 1.00 93.88 76 GLU A N 1
ATOM 597 C CA . GLU A 1 76 ? 9.551 4.776 21.720 1.00 93.88 76 GLU A CA 1
ATOM 598 C C . GLU A 1 76 ? 9.698 5.437 20.346 1.00 93.88 76 GLU A C 1
ATOM 600 O O . GLU A 1 76 ? 9.082 6.473 20.094 1.00 93.88 76 GLU A O 1
ATOM 605 N N . MET A 1 77 ? 10.449 4.812 19.434 1.00 93.12 77 MET A N 1
ATOM 606 C CA . MET A 1 77 ? 10.604 5.300 18.063 1.00 93.12 77 MET A CA 1
ATOM 607 C C . MET A 1 77 ? 9.267 5.345 17.311 1.00 93.12 77 MET A C 1
ATOM 609 O O . MET A 1 77 ? 8.970 6.354 16.675 1.00 93.12 77 MET A O 1
ATOM 613 N N . VAL A 1 78 ? 8.435 4.299 17.410 1.00 87.44 78 VAL A N 1
ATOM 614 C CA . VAL A 1 78 ? 7.103 4.275 16.768 1.00 87.44 78 VAL A CA 1
ATOM 615 C C . VAL A 1 78 ? 6.183 5.335 17.347 1.00 87.44 78 VAL A C 1
ATOM 617 O O . VAL A 1 78 ? 5.585 6.098 16.594 1.00 87.44 78 VAL A O 1
ATOM 620 N N . ILE A 1 79 ? 6.069 5.383 18.677 1.00 88.25 79 ILE A N 1
ATOM 621 C CA . ILE A 1 79 ? 5.200 6.332 19.384 1.00 88.25 79 ILE A CA 1
ATOM 622 C C . ILE A 1 79 ? 5.602 7.769 19.041 1.00 88.25 79 ILE A C 1
ATOM 624 O O . ILE A 1 79 ? 4.748 8.623 18.831 1.00 88.25 79 ILE A O 1
ATOM 628 N N . SER A 1 80 ? 6.906 8.039 18.942 1.00 90.31 80 SER A N 1
ATOM 629 C CA . SER A 1 80 ? 7.402 9.359 18.556 1.00 90.31 80 SER A CA 1
ATOM 630 C C . SER A 1 80 ? 7.150 9.696 17.088 1.00 90.31 80 SER A C 1
ATOM 632 O O . SER A 1 80 ? 7.072 10.878 16.760 1.00 90.31 80 SER A O 1
ATOM 634 N N . ALA A 1 81 ? 7.111 8.702 16.202 1.00 88.62 81 ALA A N 1
ATOM 635 C CA . ALA A 1 81 ? 6.968 8.925 14.770 1.00 88.62 81 ALA A CA 1
ATOM 636 C C . ALA A 1 81 ? 5.507 9.072 14.341 1.00 88.62 81 ALA A C 1
ATOM 638 O O . ALA A 1 81 ? 5.211 9.881 13.470 1.00 88.62 81 ALA A O 1
ATOM 639 N N . VAL A 1 82 ? 4.598 8.303 14.940 1.00 85.31 82 VAL A N 1
ATOM 640 C CA . VAL A 1 82 ? 3.225 8.153 14.455 1.00 85.31 82 VAL A CA 1
ATOM 641 C C . VAL A 1 82 ? 2.249 8.912 15.371 1.00 85.31 82 VAL A C 1
ATOM 643 O O . VAL A 1 82 ? 1.978 8.443 16.479 1.00 85.31 82 VAL A O 1
ATOM 646 N N . PRO A 1 83 ? 1.671 10.051 14.932 1.00 80.00 83 PRO A N 1
ATOM 647 C CA . PRO A 1 83 ? 0.976 11.010 15.804 1.00 80.00 83 PRO A CA 1
ATOM 648 C C . PRO A 1 83 ? -0.152 10.453 16.683 1.00 80.00 83 PRO A C 1
ATOM 650 O O . PRO A 1 83 ? -0.444 10.997 17.747 1.00 80.00 83 PRO A O 1
ATOM 653 N N . SER A 1 84 ? -0.845 9.412 16.225 1.00 81.00 84 SER A N 1
ATOM 654 C CA . SER A 1 84 ? -1.997 8.847 16.930 1.00 81.00 84 SER A CA 1
ATOM 655 C C . SER A 1 84 ? -1.643 7.790 17.985 1.00 81.00 84 SER A C 1
ATOM 657 O O . SER A 1 84 ? -2.494 7.487 18.832 1.00 81.00 84 SER A O 1
ATOM 659 N N . ILE A 1 85 ? -0.419 7.250 17.969 1.00 83.69 85 ILE A N 1
ATOM 660 C CA . ILE A 1 85 ? -0.010 6.102 18.787 1.00 83.69 85 ILE A CA 1
ATOM 661 C C . ILE A 1 85 ? 0.532 6.562 20.143 1.00 83.69 85 ILE A C 1
ATOM 663 O O . ILE A 1 85 ? 1.488 7.317 20.222 1.00 83.69 85 ILE A O 1
ATOM 667 N N . GLU A 1 86 ? -0.028 6.026 21.229 1.00 82.94 86 GLU A N 1
ATOM 668 C CA . GLU A 1 86 ? 0.485 6.215 22.603 1.00 82.94 86 GLU A CA 1
ATOM 669 C C . GLU A 1 86 ? 0.987 4.912 23.239 1.00 82.94 86 GLU A C 1
ATOM 671 O O . GLU A 1 86 ? 1.656 4.919 24.270 1.00 82.94 86 GLU A O 1
ATOM 676 N N . MET A 1 87 ? 0.627 3.776 22.647 1.00 79.94 87 MET A N 1
ATOM 677 C CA . MET A 1 87 ? 0.993 2.445 23.102 1.00 79.94 87 MET A CA 1
ATOM 678 C C . MET A 1 87 ? 1.089 1.536 21.886 1.00 79.94 87 MET A C 1
ATOM 680 O O . MET A 1 87 ? 0.237 1.593 21.002 1.00 79.94 87 MET A O 1
ATOM 684 N N . VAL A 1 88 ? 2.103 0.677 21.867 1.00 83.00 88 VAL A N 1
ATOM 685 C CA . VAL A 1 88 ? 2.307 -0.297 20.794 1.00 83.00 88 VAL A CA 1
ATOM 686 C C . VAL A 1 88 ? 2.283 -1.716 21.335 1.00 83.00 88 VAL A C 1
ATOM 688 O O . VAL A 1 88 ? 2.701 -1.990 22.461 1.00 83.00 88 VAL A O 1
ATOM 691 N N . ARG A 1 89 ? 1.816 -2.632 20.491 1.00 83.88 89 ARG A N 1
ATOM 692 C CA . ARG A 1 89 ? 1.926 -4.073 20.688 1.00 83.88 89 ARG A CA 1
ATOM 693 C C . ARG A 1 89 ? 2.553 -4.663 19.435 1.00 83.88 89 ARG A C 1
ATOM 695 O O . ARG A 1 89 ? 1.967 -4.572 18.362 1.00 83.88 89 ARG A O 1
ATOM 702 N N . PHE A 1 90 ? 3.722 -5.277 19.578 1.00 85.88 90 PHE A N 1
ATOM 703 C CA . PHE A 1 90 ? 4.369 -5.965 18.467 1.00 85.88 90 PHE A CA 1
ATOM 704 C C . PHE A 1 90 ? 3.748 -7.343 18.231 1.00 85.88 90 PHE A C 1
ATOM 706 O O . PHE A 1 90 ? 3.428 -8.075 19.170 1.00 85.88 90 PHE A O 1
ATOM 713 N N . VAL A 1 91 ? 3.593 -7.671 16.954 1.00 82.69 91 VAL A N 1
ATOM 714 C CA . VAL A 1 91 ? 3.110 -8.949 16.420 1.00 82.69 91 VAL A CA 1
ATOM 715 C C . VAL A 1 91 ? 3.983 -9.328 15.220 1.00 82.69 91 VAL A C 1
ATOM 717 O O . VAL A 1 91 ? 4.838 -8.545 14.805 1.00 82.69 91 VAL A O 1
ATOM 720 N N . ASN A 1 92 ? 3.795 -10.516 14.653 1.00 83.06 92 ASN A N 1
ATOM 721 C CA . ASN A 1 92 ? 4.704 -11.054 13.636 1.00 83.06 92 ASN A CA 1
ATOM 722 C C . ASN A 1 92 ? 4.264 -10.755 12.198 1.00 83.06 92 ASN A C 1
ATOM 724 O O . ASN A 1 92 ? 5.026 -10.988 11.263 1.00 83.06 92 ASN A O 1
ATOM 728 N N . SER A 1 93 ? 3.030 -10.288 11.990 1.00 79.75 93 SER A N 1
ATOM 729 C CA . SER A 1 93 ? 2.512 -9.975 10.655 1.00 79.75 93 SER A CA 1
ATOM 730 C C . SER A 1 93 ? 1.415 -8.913 10.685 1.00 79.75 93 SER A C 1
ATOM 732 O O . SER A 1 93 ? 0.717 -8.761 11.689 1.00 79.75 93 SER A O 1
ATOM 734 N N . GLY 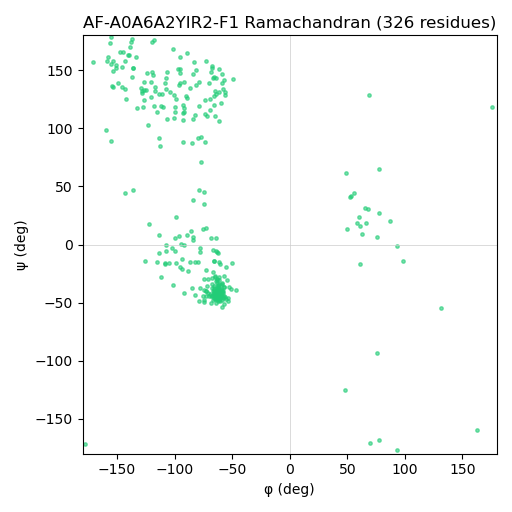A 1 94 ? 1.200 -8.240 9.549 1.00 73.00 94 GLY A N 1
ATOM 735 C CA . GLY A 1 94 ? 0.051 -7.347 9.362 1.00 73.00 94 GLY A CA 1
ATOM 736 C C . GLY A 1 94 ? -1.287 -8.060 9.586 1.00 73.00 94 GLY A C 1
ATOM 737 O O . GLY A 1 94 ? -2.183 -7.512 10.217 1.00 73.00 94 GLY A O 1
ATOM 738 N N . THR A 1 95 ? -1.400 -9.335 9.192 1.00 75.62 95 THR A N 1
ATOM 739 C CA . THR A 1 95 ? -2.594 -10.151 9.463 1.00 75.62 95 THR A CA 1
ATOM 740 C C . THR A 1 95 ? -2.866 -10.302 10.960 1.00 75.62 95 THR A C 1
ATOM 742 O O . THR A 1 95 ? -4.007 -10.136 11.386 1.00 75.62 95 THR A O 1
ATOM 745 N N . GLU A 1 96 ? -1.844 -10.592 11.774 1.00 69.56 96 GLU A N 1
ATOM 746 C CA . GLU A 1 96 ? -1.993 -10.642 13.236 1.00 69.56 96 GLU A CA 1
ATOM 747 C C . GLU A 1 96 ? -2.406 -9.283 13.805 1.00 69.56 96 GLU A C 1
ATOM 749 O O . GLU A 1 96 ? -3.302 -9.236 14.646 1.00 69.56 96 GLU A O 1
ATOM 754 N N . ALA A 1 97 ? -1.828 -8.187 13.303 1.00 71.12 97 ALA A N 1
ATOM 755 C CA . ALA A 1 97 ? -2.155 -6.836 13.756 1.00 71.12 97 ALA A CA 1
ATOM 756 C C . ALA A 1 97 ? -3.630 -6.494 13.489 1.00 71.12 97 ALA A C 1
ATOM 758 O O . ALA A 1 97 ? -4.348 -6.087 14.406 1.00 71.12 97 ALA A O 1
ATOM 759 N N . CYS A 1 98 ? -4.108 -6.741 12.265 1.00 73.94 98 CYS A N 1
ATOM 760 C CA . CYS A 1 98 ? -5.497 -6.493 11.877 1.00 73.94 98 CYS A CA 1
ATOM 761 C C . CYS A 1 98 ? -6.481 -7.412 12.629 1.00 73.94 98 CYS A C 1
ATOM 763 O O . CYS A 1 98 ? -7.573 -6.989 13.009 1.00 73.94 98 CYS A O 1
ATOM 765 N N . MET A 1 99 ? -6.109 -8.664 12.914 1.00 76.00 99 MET A N 1
ATOM 766 C CA . MET A 1 99 ? -6.937 -9.548 13.745 1.00 76.00 99 MET A CA 1
ATOM 767 C C . MET A 1 99 ? -7.011 -9.085 15.207 1.00 76.00 99 MET A C 1
ATOM 769 O O . MET A 1 99 ? -8.098 -9.104 15.791 1.00 76.00 99 MET A O 1
ATOM 773 N N . ASP A 1 100 ? -5.885 -8.685 15.805 1.00 66.56 100 ASP A N 1
ATOM 774 C CA . ASP A 1 100 ? -5.824 -8.232 17.198 1.00 66.56 100 ASP A CA 1
ATOM 775 C C . ASP A 1 100 ? -6.618 -6.932 17.388 1.00 66.56 100 ASP A C 1
ATOM 777 O O . ASP A 1 100 ? -7.415 -6.842 18.325 1.00 66.56 100 ASP A O 1
ATOM 781 N N . VAL A 1 101 ? -6.501 -5.963 16.471 1.00 72.06 101 VAL A N 1
ATOM 782 C CA . VAL A 1 101 ? -7.273 -4.711 16.564 1.00 72.06 101 VAL A CA 1
ATOM 783 C C . VAL A 1 101 ? -8.776 -4.953 16.435 1.00 72.06 101 VAL A C 1
ATOM 785 O O . VAL A 1 101 ? -9.557 -4.447 17.243 1.00 72.06 101 VAL A O 1
ATOM 788 N N . LEU A 1 102 ? -9.209 -5.792 15.490 1.00 74.88 102 LEU A N 1
ATOM 789 C CA . LEU A 1 102 ? -10.629 -6.114 15.345 1.00 74.88 102 LEU A CA 1
ATOM 790 C C . LEU A 1 102 ? -11.177 -6.790 16.608 1.00 74.88 102 LEU A C 1
ATOM 792 O O . LEU A 1 102 ? -12.286 -6.478 17.035 1.00 74.88 102 LEU A O 1
ATOM 796 N N . ARG A 1 103 ? -10.394 -7.651 17.266 1.00 72.19 103 ARG A N 1
ATOM 797 C CA . ARG A 1 103 ? -10.780 -8.238 18.559 1.00 72.19 103 ARG A CA 1
ATOM 798 C C . ARG A 1 103 ? -10.879 -7.198 19.673 1.00 72.19 103 ARG A C 1
ATOM 800 O O . ARG A 1 103 ? -11.821 -7.265 20.455 1.00 72.19 103 ARG A O 1
ATOM 807 N N . LEU A 1 104 ? -9.944 -6.250 19.741 1.00 63.84 104 LEU A N 1
ATOM 808 C CA . LEU A 1 104 ? -9.960 -5.174 20.739 1.00 63.84 104 LEU A CA 1
ATOM 809 C C . LEU A 1 104 ? -11.186 -4.262 20.582 1.00 63.84 104 LEU A C 1
ATOM 811 O O . LEU A 1 104 ? -11.775 -3.850 21.579 1.00 63.84 104 LEU A O 1
ATOM 815 N N . THR A 1 105 ? -11.600 -3.983 19.343 1.00 64.50 105 THR A N 1
ATOM 816 C CA . THR A 1 105 ? -12.756 -3.110 19.063 1.00 64.50 105 THR A CA 1
ATOM 817 C C . THR A 1 105 ? -14.115 -3.765 19.338 1.00 64.50 105 THR A C 1
ATOM 819 O O . THR A 1 105 ? -15.056 -3.082 19.733 1.00 64.50 105 THR A O 1
ATOM 822 N N . ARG A 1 106 ? -14.236 -5.092 19.197 1.00 58.41 106 ARG A N 1
ATOM 823 C CA . ARG A 1 106 ? -15.508 -5.844 19.262 1.00 58.41 106 ARG A CA 1
ATOM 824 C C . ARG A 1 106 ? -15.982 -6.218 20.674 1.00 58.41 106 ARG A C 1
ATOM 826 O O . ARG A 1 106 ? -16.567 -7.276 20.876 1.00 58.41 106 ARG A O 1
ATOM 833 N N . SER A 1 107 ? -15.813 -5.352 21.671 1.00 51.34 107 SER A N 1
ATOM 834 C CA . SER A 1 107 ? -16.403 -5.598 23.005 1.00 51.34 107 SER A CA 1
ATOM 835 C C . SER A 1 107 ? -17.945 -5.422 23.070 1.00 51.34 107 SER A C 1
ATOM 837 O O . SER A 1 107 ? -18.513 -5.414 24.161 1.00 51.34 107 SER A O 1
ATOM 839 N N . GLY A 1 108 ? -18.636 -5.356 21.916 1.00 39.22 108 GLY A N 1
ATOM 840 C CA . GLY A 1 108 ? -20.097 -5.265 21.740 1.00 39.22 108 GLY A CA 1
ATOM 841 C C . GLY A 1 108 ? -20.609 -5.966 20.457 1.00 39.22 108 GLY A C 1
ATOM 842 O O . GLY A 1 108 ? -19.813 -6.346 19.604 1.00 39.22 108 GLY A O 1
ATOM 843 N N . VAL A 1 109 ? -21.932 -6.185 20.366 1.00 35.38 109 VAL A N 1
ATOM 844 C CA . VAL A 1 109 ? -22.658 -7.118 19.453 1.00 35.38 109 VAL A CA 1
ATOM 845 C C . VAL A 1 109 ? -22.888 -6.554 18.028 1.00 35.38 109 VAL A C 1
ATOM 847 O O . VAL A 1 109 ? -23.048 -5.347 17.894 1.00 35.38 109 VAL A O 1
ATOM 850 N N . ALA A 1 110 ? -22.949 -7.413 16.988 1.00 39.62 110 ALA A N 1
ATOM 851 C CA . ALA A 1 110 ? -22.823 -7.041 15.559 1.00 39.62 110 ALA A CA 1
ATOM 852 C C . ALA A 1 110 ? -23.806 -7.708 14.535 1.00 39.62 110 ALA A C 1
ATOM 854 O O . ALA A 1 110 ? -24.611 -8.571 14.897 1.00 39.62 110 ALA A O 1
ATOM 855 N N . THR A 1 111 ? -23.705 -7.303 13.243 1.00 41.69 111 THR A N 1
ATOM 856 C CA . THR A 1 111 ? -24.584 -7.615 12.070 1.00 41.69 111 THR A CA 1
ATOM 857 C C . THR A 1 111 ? -23.855 -7.910 10.718 1.00 41.69 111 THR A C 1
ATOM 859 O O . THR A 1 111 ? -22.653 -7.699 10.582 1.00 41.69 111 THR A O 1
ATOM 862 N N . LEU A 1 112 ? -24.615 -8.400 9.707 1.00 43.56 112 LEU A N 1
ATOM 863 C CA . LEU A 1 112 ? -24.322 -9.391 8.621 1.00 43.56 112 LEU A CA 1
ATOM 864 C C . LEU A 1 112 ? -23.267 -9.111 7.505 1.00 43.56 112 LEU A C 1
ATOM 866 O O . LEU A 1 112 ? -23.427 -8.180 6.722 1.00 43.56 112 LEU A O 1
ATOM 870 N N . GLY A 1 113 ? -22.371 -10.089 7.248 1.00 44.00 113 GLY A N 1
ATOM 871 C CA . GLY A 1 113 ? -21.501 -10.226 6.051 1.00 44.00 113 GLY A CA 1
ATOM 872 C C . GLY A 1 113 ? -21.333 -11.669 5.508 1.00 44.00 113 GLY A C 1
ATOM 873 O O . GLY A 1 113 ? -21.630 -12.648 6.201 1.00 44.00 113 GLY A O 1
ATOM 874 N N . LEU A 1 114 ? -20.862 -11.828 4.258 1.00 42.41 114 LEU A N 1
ATOM 875 C CA . LEU A 1 114 ? -20.659 -13.123 3.566 1.00 42.41 114 LEU A CA 1
ATOM 876 C C . LEU A 1 114 ? -19.161 -13.501 3.458 1.00 42.41 114 LEU A C 1
ATOM 878 O O . LEU A 1 114 ? -18.333 -12.603 3.359 1.00 42.41 114 LEU A O 1
ATOM 882 N N . PRO A 1 115 ? -18.799 -14.802 3.482 1.00 52.81 115 PRO A N 1
ATOM 883 C CA . PRO A 1 115 ? -17.408 -15.243 3.376 1.00 52.81 115 PRO A CA 1
ATOM 884 C C . PRO A 1 115 ? -16.924 -15.402 1.928 1.00 52.81 115 PRO A C 1
ATOM 886 O O . PRO A 1 115 ? -17.577 -16.079 1.135 1.00 52.81 115 PRO A O 1
ATOM 889 N N . ASP A 1 116 ? -15.725 -14.884 1.643 1.00 52.25 116 ASP A N 1
ATOM 890 C CA . ASP A 1 116 ? -15.111 -14.890 0.302 1.00 52.25 116 ASP A CA 1
ATOM 891 C C . ASP A 1 116 ? -14.065 -16.005 0.082 1.00 52.25 116 ASP A C 1
ATOM 893 O O . ASP A 1 116 ? -13.584 -16.195 -1.033 1.00 52.25 116 ASP A O 1
ATOM 897 N N . SER A 1 117 ? -13.718 -16.784 1.119 1.00 54.25 117 SER A N 1
ATOM 898 C CA . SER A 1 117 ? -12.747 -17.890 1.032 1.00 54.25 117 SER A CA 1
ATOM 899 C C . SER A 1 117 ? -13.333 -19.229 1.514 1.00 54.25 117 SER A C 1
ATOM 901 O O . SER A 1 117 ? -13.944 -19.279 2.592 1.00 54.25 117 SER A O 1
ATOM 903 N N . PRO A 1 118 ? -13.154 -20.341 0.765 1.00 62.22 118 PRO A N 1
ATOM 904 C CA . PRO A 1 118 ? -13.567 -21.671 1.206 1.00 62.22 118 PRO A CA 1
ATOM 905 C C . PRO A 1 118 ? -12.945 -22.055 2.557 1.00 62.22 118 PRO A C 1
ATOM 907 O O . PRO A 1 118 ? -11.743 -21.943 2.763 1.00 62.22 118 PRO A O 1
ATOM 910 N N . GLY A 1 119 ? -13.772 -22.544 3.485 1.00 69.75 119 GLY A N 1
ATOM 911 C CA . GLY A 1 119 ? -13.344 -22.932 4.838 1.00 69.75 119 GLY A CA 1
ATOM 912 C C . GLY A 1 119 ? -13.607 -21.874 5.914 1.00 69.75 119 GLY A C 1
ATOM 913 O O . GLY A 1 119 ? -13.638 -22.211 7.101 1.00 69.75 119 GLY A O 1
ATOM 914 N N . VAL A 1 120 ? -13.908 -20.628 5.531 1.00 71.12 120 VAL A N 1
ATOM 915 C CA . VAL A 1 120 ? -14.390 -19.603 6.466 1.00 71.12 120 VAL A CA 1
ATOM 916 C C . VAL A 1 120 ? -15.874 -19.839 6.745 1.00 71.12 120 VAL A C 1
ATOM 918 O O . VAL A 1 120 ? -16.718 -19.827 5.848 1.00 71.12 120 VAL A O 1
ATOM 921 N N . ARG A 1 121 ? -16.222 -20.083 8.014 1.00 66.19 121 ARG A N 1
ATOM 922 C CA . ARG A 1 121 ? -17.629 -20.245 8.411 1.00 66.19 121 ARG A CA 1
ATOM 923 C C . ARG A 1 121 ? -18.354 -18.915 8.222 1.00 66.19 121 ARG A C 1
ATOM 925 O O . ARG A 1 121 ? -17.815 -17.878 8.579 1.00 66.19 121 ARG A O 1
ATOM 932 N N . LYS A 1 122 ? -19.622 -18.946 7.801 1.00 71.00 122 LYS A N 1
ATOM 933 C CA . LYS A 1 122 ? -20.480 -17.741 7.765 1.00 71.00 122 LYS A CA 1
ATOM 934 C C . LYS A 1 122 ? -20.505 -17.006 9.112 1.00 71.00 122 LYS A C 1
ATOM 936 O O . LYS A 1 122 ? -20.467 -15.787 9.155 1.00 71.00 122 LYS A O 1
ATOM 941 N N . ALA A 1 123 ? -20.475 -17.759 10.212 1.00 70.81 123 ALA A N 1
ATOM 942 C CA . ALA A 1 123 ? -20.380 -17.224 11.568 1.00 70.81 123 ALA A CA 1
ATOM 943 C C . ALA A 1 123 ? -19.042 -16.520 11.893 1.00 70.81 123 ALA A C 1
ATOM 945 O O . ALA A 1 123 ? -18.902 -15.985 12.980 1.00 70.81 123 ALA A O 1
ATOM 946 N N . ALA A 1 124 ? -18.050 -16.521 11.002 1.00 68.56 124 ALA A N 1
ATOM 947 C CA . ALA A 1 124 ? -16.827 -15.730 11.152 1.00 68.56 124 ALA A CA 1
ATOM 948 C C . ALA A 1 124 ? -16.903 -14.383 10.408 1.00 68.56 124 ALA A C 1
ATOM 950 O O . ALA A 1 124 ? -16.142 -13.475 10.720 1.00 68.56 124 ALA A O 1
ATOM 951 N N . THR A 1 125 ? -17.817 -14.243 9.442 1.00 71.69 125 THR A N 1
ATOM 952 C CA . THR A 1 125 ? -17.963 -13.038 8.603 1.00 71.69 125 THR A CA 1
ATOM 953 C C . THR A 1 125 ? -19.274 -12.303 8.837 1.00 71.69 125 THR A C 1
ATOM 955 O O . THR A 1 125 ? -19.453 -11.208 8.319 1.00 71.69 125 THR A O 1
ATOM 958 N N . PHE A 1 126 ? -20.187 -12.879 9.627 1.00 73.94 126 PHE A N 1
ATOM 959 C CA . PHE A 1 126 ? -21.508 -12.311 9.889 1.00 73.94 126 PHE A CA 1
ATOM 960 C C . PHE A 1 126 ? -21.487 -10.969 10.625 1.00 73.94 126 PHE A C 1
ATOM 962 O O . PHE A 1 126 ? -22.556 -10.422 10.803 1.00 73.94 126 PHE A O 1
ATOM 969 N N . GLU A 1 127 ? -20.333 -10.479 11.072 1.00 80.50 127 GLU A N 1
ATOM 970 C CA . GLU A 1 127 ? -20.175 -9.212 11.804 1.00 80.50 127 GLU A CA 1
ATOM 971 C C . GLU A 1 127 ? -19.378 -8.174 11.004 1.00 80.50 127 GLU A C 1
ATOM 973 O O . GLU A 1 127 ? -18.930 -7.163 11.545 1.00 80.50 127 GLU A O 1
ATOM 978 N N . THR A 1 128 ? -19.093 -8.464 9.734 1.00 84.50 128 THR A N 1
ATOM 979 C CA . THR A 1 128 ? -18.236 -7.634 8.890 1.00 84.50 128 THR A CA 1
ATOM 980 C C . THR A 1 128 ? -19.058 -7.065 7.746 1.00 84.50 128 THR A C 1
ATOM 982 O O . THR A 1 128 ? -19.504 -7.798 6.866 1.00 84.50 128 THR A O 1
ATOM 985 N N . LEU A 1 129 ? -19.228 -5.745 7.737 1.00 89.00 129 LEU A N 1
ATOM 986 C CA . LEU A 1 129 ? -19.872 -5.024 6.643 1.00 89.00 129 LEU A CA 1
ATOM 987 C C . LEU A 1 129 ? -18.825 -4.491 5.668 1.00 89.00 129 LEU A C 1
ATOM 989 O O . LEU A 1 129 ? -17.733 -4.100 6.072 1.00 89.00 129 LEU A O 1
ATOM 993 N N . THR A 1 130 ? -19.188 -4.421 4.390 1.00 88.88 130 THR A N 1
ATOM 994 C CA . THR A 1 130 ? -18.348 -3.832 3.344 1.00 88.88 130 THR A CA 1
ATOM 995 C C . THR A 1 130 ? -19.038 -2.634 2.692 1.00 88.88 130 THR A C 1
ATOM 997 O O . THR A 1 130 ? -20.271 -2.587 2.542 1.00 88.88 130 THR A O 1
ATOM 1000 N N . ALA A 1 131 ? -18.224 -1.654 2.311 1.00 92.06 131 ALA A N 1
ATOM 1001 C CA . ALA A 1 131 ? -18.594 -0.502 1.501 1.00 92.06 131 ALA A CA 1
ATOM 1002 C C . ALA A 1 131 ? -17.490 -0.273 0.452 1.00 92.06 131 ALA A C 1
ATOM 1004 O O . ALA A 1 131 ? -16.320 -0.514 0.764 1.00 92.06 131 ALA A O 1
ATOM 1005 N N . PRO A 1 132 ? -17.825 0.154 -0.777 1.00 93.25 132 PRO A N 1
ATOM 1006 C CA . PRO A 1 132 ? -16.813 0.516 -1.758 1.00 93.25 132 PRO A CA 1
ATOM 1007 C C . PRO A 1 132 ? -15.922 1.650 -1.235 1.00 93.25 132 PRO A C 1
ATOM 1009 O O . PRO A 1 132 ? -16.393 2.604 -0.616 1.00 93.25 132 PRO A O 1
ATOM 1012 N N . TYR A 1 133 ? -14.620 1.555 -1.494 1.00 93.88 133 TYR A N 1
ATOM 1013 C CA . TYR A 1 133 ? -13.688 2.639 -1.190 1.00 93.88 133 TYR A CA 1
ATOM 1014 C C . TYR A 1 133 ? -14.108 3.925 -1.929 1.00 93.88 133 TYR A C 1
ATOM 1016 O O . TYR A 1 133 ? -14.647 3.849 -3.033 1.00 93.88 133 TYR A O 1
ATOM 1024 N N . ASN A 1 134 ? -13.883 5.104 -1.338 1.00 96.50 134 ASN A N 1
ATOM 1025 C CA . ASN A 1 134 ? -14.311 6.402 -1.887 1.00 96.50 134 ASN A CA 1
ATOM 1026 C C . ASN A 1 134 ? -15.832 6.575 -2.130 1.00 96.50 134 ASN A C 1
ATOM 1028 O O . ASN A 1 134 ? -16.231 7.486 -2.874 1.00 96.50 134 ASN A O 1
ATOM 1032 N N . ASP A 1 135 ? -16.673 5.741 -1.508 1.00 96.50 135 ASP A N 1
ATOM 1033 C CA . ASP A 1 135 ? -18.139 5.829 -1.537 1.00 96.50 135 ASP A CA 1
ATOM 1034 C C . ASP A 1 135 ? -18.691 6.178 -0.144 1.00 96.50 135 ASP A C 1
ATOM 1036 O O . ASP A 1 135 ? -18.927 5.320 0.708 1.00 96.50 135 ASP A O 1
ATOM 1040 N N . ILE A 1 136 ? -18.861 7.479 0.098 1.00 96.81 136 ILE A N 1
ATOM 1041 C CA . ILE A 1 136 ? -19.373 8.011 1.368 1.00 96.81 136 ILE A CA 1
ATOM 1042 C C . ILE A 1 136 ? -20.829 7.594 1.588 1.00 96.81 136 ILE A C 1
ATOM 1044 O O . ILE A 1 136 ? -21.188 7.221 2.702 1.00 96.81 136 ILE A O 1
ATOM 1048 N N . GLU A 1 137 ? -21.656 7.618 0.541 1.00 96.94 137 GLU A N 1
ATOM 1049 C CA . GLU A 1 137 ? -23.082 7.296 0.642 1.00 96.94 137 GLU A CA 1
ATOM 1050 C C . GLU A 1 137 ? -23.281 5.845 1.092 1.00 96.94 137 GLU A C 1
ATOM 1052 O O . GLU A 1 137 ? -24.122 5.557 1.952 1.00 96.94 137 GLU A O 1
ATOM 1057 N N . ALA A 1 138 ? -22.460 4.924 0.577 1.00 95.19 138 ALA A N 1
ATOM 1058 C CA . ALA A 1 138 ? -22.459 3.539 1.028 1.00 95.19 138 ALA A CA 1
ATOM 1059 C C . ALA A 1 138 ? -22.084 3.418 2.513 1.00 95.19 138 ALA A C 1
ATOM 1061 O O . ALA A 1 138 ? -22.750 2.682 3.246 1.00 95.19 138 ALA A O 1
ATOM 1062 N N . VAL A 1 139 ? -21.063 4.146 2.979 1.00 95.62 139 VAL A N 1
ATOM 1063 C CA . VAL A 1 139 ? -20.653 4.141 4.395 1.00 95.62 139 VAL A CA 1
ATOM 1064 C C . VAL A 1 139 ? -21.751 4.722 5.291 1.00 95.62 139 VAL A C 1
ATOM 1066 O O . VAL A 1 139 ? -22.125 4.097 6.286 1.00 95.62 139 VAL A O 1
ATOM 1069 N N . GLU A 1 140 ? -22.333 5.864 4.924 1.00 96.12 140 GLU A N 1
ATOM 1070 C CA . GLU A 1 140 ? -23.453 6.480 5.647 1.00 96.12 140 GLU A CA 1
ATOM 1071 C C . GLU A 1 140 ? -24.659 5.539 5.721 1.00 96.12 140 GLU A C 1
ATOM 1073 O O . GLU A 1 140 ? -25.282 5.390 6.775 1.00 96.12 140 GLU A O 1
ATOM 1078 N N . SER A 1 141 ? -24.966 4.839 4.628 1.00 96.12 141 SER A N 1
ATOM 1079 C CA . SER A 1 141 ? -26.018 3.823 4.592 1.00 96.12 141 SER A CA 1
ATOM 1080 C C . SER A 1 141 ? -25.759 2.679 5.580 1.00 96.12 141 SER A C 1
ATOM 1082 O O . SER A 1 141 ? -26.695 2.219 6.249 1.00 96.12 141 SER A O 1
ATOM 1084 N N . ARG A 1 142 ? -24.495 2.252 5.751 1.00 94.62 142 ARG A N 1
ATOM 1085 C CA . ARG A 1 142 ? -24.126 1.245 6.764 1.00 94.62 142 ARG A CA 1
ATOM 1086 C C . ARG A 1 142 ? -24.376 1.743 8.181 1.00 94.62 142 ARG A C 1
ATOM 1088 O O . ARG A 1 142 ? -25.013 1.013 8.936 1.00 94.62 142 ARG A O 1
ATOM 1095 N N . PHE A 1 143 ? -23.961 2.960 8.531 1.00 93.81 143 PHE A N 1
ATOM 1096 C CA . PHE A 1 143 ? -24.254 3.526 9.857 1.00 93.81 143 PHE A CA 1
ATOM 1097 C C . PHE A 1 143 ? -25.756 3.684 10.092 1.00 93.81 143 PHE A C 1
ATOM 1099 O O . PHE A 1 143 ? -26.271 3.281 11.133 1.00 93.81 143 PHE A O 1
ATOM 1106 N N . ASN A 1 144 ? -26.488 4.197 9.102 1.00 94.31 144 ASN A N 1
ATOM 1107 C CA . ASN A 1 144 ? -27.931 4.401 9.208 1.00 94.31 144 ASN A CA 1
ATOM 1108 C C . ASN A 1 144 ? -28.711 3.098 9.403 1.00 94.31 144 ASN A C 1
ATOM 1110 O O . ASN A 1 144 ? -29.715 3.095 10.117 1.00 94.31 144 ASN A O 1
ATOM 1114 N N . SER A 1 145 ? -28.251 2.010 8.785 1.00 93.81 145 SER A N 1
ATOM 1115 C CA . SER A 1 145 ? -28.886 0.692 8.885 1.00 93.81 145 SER A CA 1
ATOM 1116 C C . SER A 1 145 ? -28.492 -0.083 10.149 1.00 93.81 145 SER A C 1
ATOM 1118 O O . SER A 1 145 ? -29.162 -1.055 10.475 1.00 93.81 145 SER A O 1
ATOM 1120 N N . ASN A 1 146 ? -27.430 0.334 10.851 1.00 90.75 146 ASN A N 1
ATOM 1121 C CA . ASN A 1 146 ? -26.840 -0.374 11.999 1.00 90.75 146 ASN A CA 1
ATOM 1122 C C . ASN A 1 146 ? -26.510 0.615 13.136 1.00 90.75 146 ASN A C 1
ATOM 1124 O O . ASN A 1 146 ? -25.395 0.652 13.664 1.00 90.75 146 ASN A O 1
ATOM 1128 N N . LYS A 1 147 ? -27.462 1.499 13.461 1.00 90.56 147 LYS A N 1
ATOM 1129 C CA . LYS A 1 147 ? -27.244 2.604 14.406 1.00 90.56 147 LYS A CA 1
ATOM 1130 C C . LYS A 1 147 ? -26.829 2.088 15.781 1.00 90.56 147 LYS A C 1
ATOM 1132 O O . LYS A 1 147 ? -27.589 1.375 16.426 1.00 90.56 147 LYS A O 1
ATOM 1137 N N . GLY A 1 148 ? -25.656 2.521 16.240 1.00 86.94 148 GLY A N 1
ATOM 1138 C CA . GLY A 1 148 ? -25.100 2.133 17.539 1.00 86.94 148 GLY A CA 1
ATOM 1139 C C . GLY A 1 148 ? -24.517 0.717 17.593 1.00 86.94 148 GLY A C 1
ATOM 1140 O O . GLY A 1 148 ? -24.140 0.277 18.673 1.00 86.94 148 GLY A O 1
ATOM 1141 N N . GLU A 1 149 ? -24.434 0.011 16.461 1.00 89.12 149 GLU A N 1
ATOM 1142 C CA . GLU A 1 149 ? -23.918 -1.366 16.393 1.00 89.12 149 GLU A CA 1
ATOM 1143 C C . GLU A 1 149 ? -22.534 -1.455 15.725 1.00 89.12 149 GLU A C 1
ATOM 1145 O O . GLU A 1 149 ? -21.836 -2.459 15.862 1.00 89.12 149 GLU A O 1
ATOM 1150 N N . LEU A 1 150 ? -22.099 -0.415 15.002 1.00 89.44 150 LEU A N 1
ATOM 1151 C CA . LEU A 1 150 ? -20.797 -0.417 14.331 1.00 89.44 150 LEU A CA 1
ATOM 1152 C C . LEU A 1 150 ? -19.675 -0.031 15.296 1.00 89.44 150 LEU A C 1
ATOM 1154 O O . LEU A 1 150 ? -19.561 1.121 15.697 1.00 89.44 150 LEU A O 1
ATOM 1158 N N . ALA A 1 151 ? -18.814 -0.999 15.614 1.00 87.44 151 ALA A N 1
ATOM 1159 C CA . ALA A 1 151 ? -17.671 -0.789 16.500 1.00 87.44 151 ALA A CA 1
ATOM 1160 C C . ALA A 1 151 ? -16.539 0.023 15.848 1.00 87.44 151 ALA A C 1
ATOM 1162 O O . ALA A 1 151 ? -15.908 0.852 16.504 1.00 87.44 151 ALA A O 1
ATOM 1163 N N . ALA A 1 152 ? -16.250 -0.222 14.566 1.00 86.12 152 ALA A N 1
ATOM 1164 C CA . ALA A 1 152 ? -15.145 0.424 13.870 1.00 86.12 152 ALA A CA 1
ATOM 1165 C C . ALA A 1 152 ? -15.305 0.410 12.344 1.00 86.12 152 ALA A C 1
ATOM 1167 O O . ALA A 1 152 ? -15.975 -0.459 11.783 1.00 86.12 152 ALA A O 1
ATOM 1168 N N . ILE A 1 153 ? -14.611 1.335 11.684 1.00 90.25 153 ILE A N 1
ATOM 1169 C CA . ILE A 1 153 ? -14.234 1.264 10.271 1.00 90.25 153 ILE A CA 1
ATOM 1170 C C . ILE A 1 153 ? -12.749 0.903 10.218 1.00 90.25 153 ILE A C 1
ATOM 1172 O O . ILE A 1 153 ? -11.946 1.542 10.891 1.00 90.25 153 ILE A O 1
ATOM 1176 N N . ILE A 1 154 ? -12.385 -0.086 9.404 1.00 88.44 154 ILE A N 1
ATOM 1177 C CA . ILE A 1 154 ? -10.994 -0.404 9.064 1.00 88.44 154 ILE A CA 1
ATOM 1178 C C . ILE A 1 154 ? -10.786 -0.198 7.564 1.00 88.44 154 ILE A C 1
ATOM 1180 O O . ILE A 1 154 ? -11.616 -0.639 6.767 1.00 88.44 154 ILE A O 1
ATOM 1184 N N . LEU A 1 155 ? -9.713 0.495 7.183 1.00 91.94 155 LEU A N 1
ATOM 1185 C CA . LEU A 1 155 ? -9.343 0.699 5.782 1.00 91.94 155 LEU A CA 1
ATOM 1186 C C . LEU A 1 155 ? -7.849 0.965 5.610 1.00 91.94 155 LEU A C 1
ATOM 1188 O O . LEU A 1 155 ? -7.216 1.536 6.493 1.00 91.94 155 LEU A O 1
ATOM 1192 N N . GLU A 1 156 ? -7.336 0.657 4.423 1.00 90.88 156 GLU A N 1
ATOM 1193 C CA . GLU A 1 156 ? -6.092 1.241 3.922 1.00 90.88 156 GLU A CA 1
ATOM 1194 C C . GLU A 1 156 ? -6.329 2.735 3.610 1.00 90.88 156 GLU A C 1
ATOM 1196 O O . GLU A 1 156 ? -7.250 3.053 2.847 1.00 90.88 156 GLU A O 1
ATOM 1201 N N . PRO A 1 157 ? -5.540 3.681 4.160 1.00 91.69 157 PRO A N 1
ATOM 1202 C CA . PRO A 1 157 ? -5.711 5.107 3.864 1.00 91.69 157 PRO A CA 1
ATOM 1203 C C . PRO A 1 157 ? -5.462 5.447 2.394 1.00 91.69 157 PRO A C 1
ATOM 1205 O O . PRO A 1 157 ? -6.134 6.320 1.855 1.00 91.69 157 PRO A O 1
ATOM 1208 N N . VAL A 1 158 ? -4.539 4.726 1.752 1.00 93.62 158 VAL A N 1
ATOM 1209 C CA . VAL A 1 158 ? -4.339 4.650 0.298 1.00 93.62 158 VAL A CA 1
ATOM 1210 C C . VAL A 1 158 ? -4.367 3.174 -0.060 1.00 93.62 158 VAL A C 1
ATOM 1212 O O . VAL A 1 158 ? -3.594 2.409 0.507 1.00 93.62 158 VAL A O 1
ATOM 1215 N N . VAL A 1 159 ? -5.235 2.770 -0.986 1.00 91.12 159 VAL A N 1
ATOM 1216 C CA . VAL A 1 159 ? -5.360 1.353 -1.351 1.00 91.12 159 VAL A CA 1
ATOM 1217 C C . VAL A 1 159 ? -4.162 0.926 -2.189 1.00 91.12 159 VAL A C 1
ATOM 1219 O O . VAL A 1 159 ? -3.923 1.507 -3.251 1.00 91.12 159 VAL A O 1
ATOM 1222 N N . GLY A 1 160 ? -3.464 -0.117 -1.744 1.00 82.00 160 GLY A N 1
ATOM 1223 C CA . GLY A 1 160 ? -2.349 -0.739 -2.457 1.00 82.00 160 GLY A CA 1
ATOM 1224 C C . GLY A 1 160 ? -2.622 -2.150 -2.968 1.00 82.00 160 GLY A C 1
ATOM 1225 O O . GLY A 1 160 ? -2.136 -2.523 -4.034 1.00 82.00 160 GLY A O 1
ATOM 1226 N N . ASN A 1 161 ? -3.507 -2.896 -2.300 1.00 79.00 161 ASN A N 1
ATOM 1227 C CA . ASN A 1 161 ? -3.950 -4.233 -2.741 1.00 79.00 161 ASN A CA 1
ATOM 1228 C C . ASN A 1 161 ? -4.951 -4.191 -3.922 1.00 79.00 161 ASN A C 1
ATOM 1230 O O . ASN A 1 161 ? -5.663 -5.150 -4.222 1.00 79.00 161 ASN A O 1
ATOM 1234 N N . SER A 1 162 ? -5.085 -3.031 -4.565 1.00 79.00 162 SER A N 1
ATOM 1235 C CA . SER A 1 162 ? -5.816 -2.819 -5.819 1.00 79.00 162 SER A CA 1
ATOM 1236 C C . SER A 1 162 ? -5.079 -1.788 -6.679 1.00 79.00 162 SER A C 1
ATOM 1238 O O . SER A 1 162 ? -5.693 -0.893 -7.259 1.00 79.00 162 SER A O 1
ATOM 1240 N N . VAL A 1 163 ? -3.752 -1.938 -6.755 1.00 83.62 163 VAL A N 1
ATOM 1241 C CA . VAL A 1 163 ? -2.760 -1.034 -7.369 1.00 83.62 163 VAL A CA 1
ATOM 1242 C C . VAL A 1 163 ? -2.450 0.207 -6.545 1.00 83.62 163 VAL A C 1
ATOM 1244 O O . VAL A 1 163 ? -1.540 0.205 -5.735 1.00 83.62 163 VAL A O 1
ATOM 1247 N N . PHE A 1 164 ? -3.140 1.307 -6.810 1.00 89.31 164 PHE A N 1
ATOM 1248 C CA . PHE A 1 164 ? -2.891 2.593 -6.187 1.00 89.31 164 PHE A CA 1
ATOM 1249 C C . PHE A 1 164 ? -4.158 3.419 -6.353 1.00 89.31 164 PHE A C 1
ATOM 1251 O O . PHE A 1 164 ? -4.419 3.969 -7.427 1.00 89.31 164 PHE A O 1
ATOM 1258 N N . ILE A 1 165 ? -4.980 3.456 -5.308 1.00 93.38 165 ILE A N 1
ATOM 1259 C CA . ILE A 1 165 ? -6.216 4.242 -5.297 1.00 93.38 165 ILE A CA 1
ATOM 1260 C C . ILE A 1 165 ? -6.142 5.203 -4.109 1.00 93.38 165 ILE A C 1
ATOM 1262 O O . ILE A 1 165 ? -6.328 4.771 -2.968 1.00 93.38 165 ILE A O 1
ATOM 1266 N N . PRO A 1 166 ? -5.848 6.494 -4.345 1.00 94.25 166 PRO A N 1
ATOM 1267 C CA . PRO A 1 166 ? -5.818 7.480 -3.278 1.00 94.25 166 PRO A CA 1
ATOM 1268 C C . PRO A 1 166 ? -7.240 7.820 -2.801 1.00 94.25 166 PRO A C 1
ATOM 1270 O O . PRO A 1 166 ? -8.218 7.658 -3.552 1.00 94.25 166 PRO A O 1
ATOM 1273 N N . PRO A 1 167 ? -7.378 8.335 -1.571 1.00 96.12 167 PRO A N 1
ATOM 1274 C CA . PRO A 1 167 ? -8.654 8.831 -1.090 1.00 96.12 167 PRO A CA 1
ATOM 1275 C C . PRO A 1 167 ? -9.072 10.056 -1.912 1.00 96.12 167 PRO A C 1
ATOM 1277 O O . PRO A 1 167 ? -8.246 10.886 -2.299 1.00 96.12 167 PRO A O 1
ATOM 1280 N N . LYS A 1 168 ? -10.375 10.205 -2.168 1.00 95.44 168 LYS A N 1
ATOM 1281 C CA . LYS A 1 168 ? -10.931 11.482 -2.640 1.00 95.44 168 LYS A CA 1
ATOM 1282 C C . LYS A 1 168 ? -10.672 12.563 -1.575 1.00 95.44 168 LYS A C 1
ATOM 1284 O O . LYS A 1 168 ? -10.661 12.216 -0.394 1.00 95.44 168 LYS A O 1
ATOM 1289 N N . PRO A 1 169 ? -10.542 13.852 -1.957 1.00 91.00 169 PRO A N 1
ATOM 1290 C CA . PRO A 1 169 ? -10.101 14.926 -1.058 1.00 91.00 169 PRO A CA 1
ATOM 1291 C C . PRO A 1 169 ? -10.775 14.971 0.322 1.00 91.00 169 PRO A C 1
ATOM 1293 O O . PRO A 1 169 ? -10.092 15.176 1.316 1.00 91.00 169 PRO A O 1
ATOM 1296 N N . ASP A 1 170 ? -12.080 14.697 0.399 1.00 91.69 170 ASP A N 1
ATOM 1297 C CA . ASP A 1 170 ? -12.834 14.771 1.658 1.00 91.69 170 ASP A CA 1
ATOM 1298 C C . ASP A 1 170 ? -13.111 13.402 2.301 1.00 91.69 170 ASP A C 1
ATOM 1300 O O . ASP A 1 170 ? -13.706 13.334 3.374 1.00 91.69 170 ASP A O 1
ATOM 1304 N N . PHE A 1 171 ? -12.721 12.293 1.662 1.00 96.00 171 PHE A N 1
ATOM 1305 C CA . PHE A 1 171 ? -13.154 10.951 2.065 1.00 96.00 171 PHE A CA 1
ATOM 1306 C C . PHE A 1 171 ? -12.767 10.630 3.512 1.00 96.00 171 PHE A C 1
ATOM 1308 O O . PHE A 1 171 ? -13.638 10.317 4.322 1.00 96.00 171 PHE A O 1
ATOM 1315 N N . LEU A 1 172 ? -11.484 10.772 3.859 1.00 94.00 172 LEU A N 1
ATOM 1316 C CA . LEU A 1 172 ? -10.986 10.448 5.199 1.00 94.00 172 LEU A CA 1
ATOM 1317 C C . LEU A 1 172 ? -11.559 11.379 6.279 1.00 94.00 172 LEU A C 1
ATOM 1319 O O . LEU A 1 172 ? -11.897 10.914 7.368 1.00 94.00 172 LEU A O 1
ATOM 1323 N N . GLU A 1 173 ? -11.740 12.666 5.972 1.00 92.12 173 GLU A N 1
ATOM 1324 C CA . GLU A 1 173 ? -12.358 13.625 6.897 1.00 92.12 173 GLU A CA 1
ATOM 1325 C C . GLU A 1 173 ? -13.842 13.323 7.135 1.00 92.12 173 GLU A C 1
ATOM 1327 O O . GLU A 1 173 ? -14.331 13.409 8.265 1.00 92.12 173 GLU A O 1
ATOM 1332 N N . VAL A 1 174 ? -14.573 12.892 6.102 1.00 94.12 174 VAL A N 1
ATOM 1333 C CA . VAL A 1 174 ? -15.961 12.455 6.274 1.00 94.12 174 VAL A CA 1
ATOM 1334 C C . VAL A 1 174 ? -16.043 11.172 7.101 1.00 94.12 174 VAL A C 1
ATOM 1336 O O . VAL A 1 174 ? -16.865 11.116 8.016 1.00 94.12 174 VAL A O 1
ATOM 1339 N N . LEU A 1 175 ? -15.180 10.175 6.869 1.00 93.88 175 LEU A N 1
ATOM 1340 C CA . LEU A 1 175 ? -15.137 8.972 7.716 1.00 93.88 175 LEU A CA 1
ATOM 1341 C C . LEU A 1 175 ? -14.888 9.332 9.184 1.00 93.88 175 LEU A C 1
ATOM 1343 O O . LEU A 1 175 ? -15.580 8.842 10.076 1.00 93.88 175 LEU A O 1
ATOM 1347 N N . ARG A 1 176 ? -13.946 10.244 9.425 1.00 89.19 176 ARG A N 1
ATOM 1348 C CA . ARG A 1 176 ? -13.619 10.767 10.753 1.00 89.19 176 ARG A CA 1
ATOM 1349 C C . ARG A 1 176 ? -14.791 11.510 11.407 1.00 89.19 176 ARG A C 1
ATOM 1351 O O . ARG A 1 176 ? -14.973 11.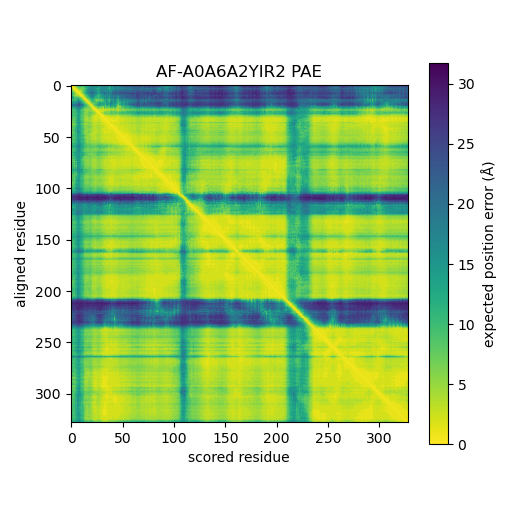420 12.621 1.00 89.19 176 ARG A O 1
ATOM 1358 N N . ARG A 1 177 ? -15.610 12.232 10.643 1.00 91.44 177 ARG A N 1
ATOM 1359 C CA . ARG A 1 177 ? -16.856 12.818 11.163 1.00 91.44 177 ARG A CA 1
ATOM 1360 C C . ARG A 1 177 ? -17.865 11.728 11.534 1.00 91.44 177 ARG A C 1
ATOM 1362 O O . ARG A 1 177 ? -18.409 11.758 12.635 1.00 91.44 177 ARG A O 1
ATOM 1369 N N . LEU A 1 178 ? -18.078 10.756 10.648 1.00 92.00 178 LEU A N 1
ATOM 1370 C CA . LEU A 1 178 ? -19.070 9.694 10.833 1.00 92.00 178 LEU A CA 1
ATOM 1371 C C . LEU A 1 178 ? -18.766 8.817 12.048 1.00 92.00 178 LEU A C 1
ATOM 1373 O O . LEU A 1 178 ? -19.669 8.546 12.838 1.00 92.00 178 LEU A O 1
ATOM 1377 N N . ILE A 1 179 ? -17.509 8.412 12.246 1.00 90.19 179 ILE A N 1
ATOM 1378 C CA . ILE A 1 179 ? -17.135 7.608 13.419 1.00 90.19 179 ILE A CA 1
ATOM 1379 C C . ILE A 1 179 ? -17.370 8.378 14.726 1.00 90.19 179 ILE A C 1
ATOM 1381 O O . ILE A 1 179 ? -17.933 7.816 15.663 1.00 90.19 179 ILE A O 1
ATOM 1385 N N . LYS A 1 180 ? -17.071 9.684 14.760 1.00 88.38 180 LYS A N 1
ATOM 1386 C CA . LYS A 1 180 ? -17.326 10.544 15.923 1.00 88.38 180 LYS A CA 1
ATOM 1387 C C . LYS A 1 180 ? -18.815 10.677 16.237 1.00 88.38 180 LYS A C 1
ATOM 1389 O O . LYS A 1 180 ? -19.210 10.580 17.394 1.00 88.38 180 LYS A O 1
ATOM 1394 N N . GLU A 1 181 ? -19.644 10.893 15.220 1.00 90.56 181 GLU A N 1
ATOM 1395 C CA . GLU A 1 181 ? -21.099 11.021 15.379 1.00 90.56 181 GLU A CA 1
ATOM 1396 C C . GLU A 1 181 ? -21.761 9.723 15.862 1.00 90.56 181 GLU A C 1
ATOM 1398 O O . GLU A 1 181 ? -22.803 9.771 16.514 1.00 90.56 181 GLU A O 1
ATOM 1403 N N . ASN A 1 182 ? -21.154 8.572 15.565 1.00 89.19 182 ASN A N 1
ATOM 1404 C CA . ASN A 1 182 ? -21.718 7.256 15.862 1.00 89.19 182 ASN A CA 1
ATOM 1405 C C . ASN A 1 182 ? -21.014 6.520 17.015 1.00 89.19 182 ASN A C 1
ATOM 1407 O O . ASN A 1 182 ? -21.427 5.413 17.351 1.00 89.19 182 ASN A O 1
ATOM 1411 N N . GLY A 1 183 ? -19.984 7.112 17.632 1.00 86.69 183 GLY A N 1
ATOM 1412 C CA . GLY A 1 183 ? -19.220 6.482 18.715 1.00 86.69 183 GLY A CA 1
ATOM 1413 C C . GLY A 1 183 ? -18.429 5.244 18.276 1.00 86.69 183 GLY A C 1
ATOM 1414 O O . GLY A 1 183 ? -18.270 4.314 19.063 1.00 86.69 183 GLY A O 1
ATOM 1415 N N . ALA A 1 184 ? -17.969 5.219 17.023 1.00 87.88 184 ALA A N 1
ATOM 1416 C CA . ALA A 1 184 ? -17.167 4.143 16.446 1.00 87.88 184 ALA A CA 1
ATOM 1417 C C . ALA A 1 184 ? -15.679 4.523 16.386 1.00 87.88 184 ALA A C 1
ATOM 1419 O O . ALA A 1 184 ? -15.310 5.688 16.541 1.00 87.88 184 ALA A O 1
ATOM 1420 N N . LEU A 1 185 ? -14.819 3.544 16.112 1.00 85.56 185 LEU A N 1
ATOM 1421 C CA . LEU A 1 185 ? -13.389 3.765 15.888 1.00 85.56 185 LEU A CA 1
ATOM 1422 C C . LEU A 1 185 ? -13.049 3.848 14.397 1.00 85.56 185 LEU A C 1
ATOM 1424 O O . LEU A 1 185 ? -13.697 3.217 13.563 1.00 85.56 185 LEU A O 1
ATOM 1428 N N . LEU A 1 186 ? -11.999 4.593 14.064 1.00 87.25 186 LEU A N 1
ATOM 1429 C CA . LEU A 1 186 ? -11.393 4.589 12.735 1.00 87.25 186 LEU A CA 1
ATOM 1430 C C . LEU A 1 186 ? -10.003 3.958 12.841 1.00 87.25 186 LEU A C 1
ATOM 1432 O O . LEU A 1 186 ? -9.146 4.429 13.585 1.00 87.25 186 LEU A O 1
ATOM 1436 N N . ILE A 1 187 ? -9.812 2.856 12.124 1.00 86.88 187 ILE A N 1
ATOM 1437 C CA . ILE A 1 187 ? -8.583 2.069 12.097 1.00 86.88 187 ILE A CA 1
ATOM 1438 C C . ILE A 1 187 ? -7.955 2.261 10.724 1.00 86.88 187 ILE A C 1
ATOM 1440 O O . ILE A 1 187 ? -8.549 1.898 9.706 1.00 86.88 187 ILE A O 1
ATOM 1444 N N . PHE A 1 188 ? -6.752 2.820 10.707 1.00 89.00 188 PHE A N 1
ATOM 1445 C CA . PHE A 1 188 ? -5.945 2.892 9.499 1.00 89.00 188 PHE A CA 1
ATOM 1446 C C . PHE A 1 188 ? -5.050 1.660 9.432 1.00 89.00 188 PHE A C 1
ATOM 1448 O O . PHE A 1 188 ? -4.160 1.471 10.263 1.00 89.00 188 PHE A O 1
ATOM 1455 N N . ASP A 1 189 ? -5.315 0.820 8.435 1.00 88.69 189 ASP A N 1
ATOM 1456 C CA . ASP A 1 189 ? -4.418 -0.256 8.049 1.00 88.69 189 ASP A CA 1
ATOM 1457 C C . ASP A 1 189 ? -3.261 0.345 7.249 1.00 88.69 189 ASP A C 1
ATOM 1459 O O . ASP A 1 189 ? -3.341 0.570 6.042 1.00 88.69 189 ASP A O 1
ATOM 1463 N N . GLU A 1 190 ? -2.195 0.680 7.964 1.00 89.12 190 GLU A N 1
ATOM 1464 C CA . GLU A 1 190 ? -1.002 1.323 7.428 1.00 89.12 190 GLU A CA 1
ATOM 1465 C C . GLU A 1 190 ? 0.122 0.310 7.158 1.00 89.12 190 GLU A C 1
ATOM 1467 O O . GLU A 1 190 ? 1.294 0.684 7.108 1.00 89.12 190 GLU A O 1
ATOM 1472 N N . VAL A 1 191 ? -0.207 -0.979 6.964 1.00 85.88 191 VAL A N 1
ATOM 1473 C CA . VAL A 1 191 ? 0.773 -2.044 6.659 1.00 85.88 191 VAL A CA 1
ATOM 1474 C C . VAL A 1 191 ? 1.680 -1.647 5.503 1.00 85.88 191 VAL A C 1
ATOM 1476 O O . VAL A 1 191 ? 2.882 -1.894 5.562 1.00 85.88 191 VAL A O 1
ATOM 1479 N N . MET A 1 192 ? 1.113 -0.980 4.501 1.00 85.62 192 MET A N 1
ATOM 1480 C CA . MET A 1 192 ? 1.830 -0.516 3.320 1.00 85.62 192 MET A CA 1
ATOM 1481 C C . MET A 1 192 ? 2.173 0.981 3.359 1.00 85.62 192 MET A C 1
ATOM 1483 O O . MET A 1 192 ? 3.218 1.388 2.854 1.00 85.62 192 MET A O 1
ATOM 1487 N N . THR A 1 193 ? 1.300 1.813 3.935 1.00 90.62 193 THR A N 1
ATOM 1488 C CA . THR A 1 193 ? 1.432 3.280 3.909 1.00 90.62 193 THR A CA 1
ATOM 1489 C C . THR A 1 193 ? 2.259 3.845 5.065 1.00 90.62 193 THR A C 1
ATOM 1491 O O . THR A 1 193 ? 2.817 4.941 4.945 1.00 90.62 193 THR A O 1
ATOM 1494 N N . GLY A 1 194 ? 2.369 3.101 6.168 1.00 89.25 194 GLY A N 1
ATOM 1495 C CA . GLY A 1 194 ? 3.065 3.501 7.383 1.00 89.25 194 GLY A CA 1
ATOM 1496 C C . GLY A 1 194 ? 4.551 3.694 7.128 1.00 89.25 194 GLY A C 1
ATOM 1497 O O . GLY A 1 194 ? 5.201 2.845 6.521 1.00 89.25 194 GLY A O 1
ATOM 1498 N N . PHE A 1 195 ? 5.074 4.847 7.551 1.00 88.75 195 PHE A N 1
ATOM 1499 C CA . PHE A 1 195 ? 6.426 5.340 7.263 1.00 88.75 195 PHE A CA 1
ATOM 1500 C C . PHE A 1 195 ? 6.745 5.559 5.759 1.00 88.75 195 PHE A C 1
ATOM 1502 O O . PHE A 1 195 ? 7.692 6.267 5.422 1.00 88.75 195 PHE A O 1
ATOM 1509 N N . ARG A 1 196 ? 5.954 4.994 4.839 1.00 88.06 196 ARG A N 1
ATOM 1510 C CA . ARG A 1 196 ? 6.151 5.025 3.384 1.00 88.06 196 ARG A CA 1
ATOM 1511 C C . ARG A 1 196 ? 5.726 6.346 2.752 1.00 88.06 196 ARG A C 1
ATOM 1513 O O . ARG A 1 196 ? 6.458 6.886 1.921 1.00 88.06 196 ARG A O 1
ATOM 1520 N N . LEU A 1 197 ? 4.524 6.822 3.080 1.00 89.06 197 LEU A N 1
ATOM 1521 C CA . LEU A 1 197 ? 3.978 8.052 2.485 1.00 89.06 197 LEU A CA 1
ATOM 1522 C C . LEU A 1 197 ? 4.596 9.302 3.121 1.00 89.06 197 LEU A C 1
ATOM 1524 O O . LEU A 1 197 ? 4.877 10.284 2.445 1.00 89.06 197 LEU A O 1
ATOM 1528 N N . SER A 1 198 ? 4.840 9.241 4.425 1.00 89.88 198 SER A N 1
ATOM 1529 C CA . SER A 1 198 ? 5.598 10.223 5.195 1.00 89.88 198 SER A CA 1
ATOM 1530 C C . SER A 1 198 ? 6.156 9.544 6.446 1.00 89.88 198 SER A C 1
ATOM 1532 O O . SER A 1 198 ? 5.812 8.391 6.723 1.00 89.88 198 SER A O 1
ATOM 1534 N N . TYR A 1 199 ? 6.996 10.239 7.217 1.00 87.94 199 TYR A N 1
ATOM 1535 C CA . TYR A 1 199 ? 7.586 9.673 8.433 1.00 87.94 199 TYR A CA 1
ATOM 1536 C C . TYR A 1 199 ? 6.513 9.214 9.434 1.00 87.94 199 TYR A C 1
ATOM 1538 O O . TYR A 1 199 ? 6.609 8.110 9.964 1.00 87.94 199 TYR A O 1
ATOM 1546 N N . GLY A 1 200 ? 5.447 9.996 9.616 1.00 88.69 200 GLY A N 1
ATOM 1547 C CA . GLY A 1 200 ? 4.300 9.618 10.446 1.00 88.69 200 GLY A CA 1
ATOM 1548 C C . GLY A 1 200 ? 3.233 8.760 9.757 1.00 88.69 200 GLY A C 1
ATOM 1549 O O . GLY A 1 200 ? 2.194 8.507 10.363 1.00 88.69 200 GLY A O 1
ATOM 1550 N N . GLY A 1 201 ? 3.456 8.307 8.519 1.00 89.56 201 GLY A N 1
ATOM 1551 C CA . GLY A 1 201 ? 2.484 7.543 7.729 1.00 89.56 201 GLY A CA 1
ATOM 1552 C C . GLY A 1 201 ? 1.373 8.398 7.108 1.00 89.56 201 GLY A C 1
ATOM 1553 O O . GLY A 1 201 ? 1.418 9.627 7.092 1.00 89.56 201 GLY A O 1
ATOM 1554 N N . ALA A 1 202 ? 0.336 7.748 6.588 1.00 90.19 202 ALA A N 1
ATOM 1555 C CA . ALA A 1 202 ? -0.785 8.400 5.919 1.00 90.19 202 ALA A CA 1
ATOM 1556 C C . ALA A 1 202 ? -1.523 9.397 6.823 1.00 90.19 202 ALA A C 1
ATOM 1558 O O . ALA A 1 202 ? -1.993 10.427 6.346 1.00 90.19 202 ALA A O 1
ATOM 1559 N N . GLN A 1 203 ? -1.612 9.122 8.126 1.00 87.50 203 GLN A N 1
ATOM 1560 C CA . GLN A 1 203 ? -2.214 10.054 9.087 1.00 87.50 203 GLN A CA 1
ATOM 1561 C C . GLN A 1 203 ? -1.500 11.415 9.132 1.00 87.50 203 GLN A C 1
ATOM 1563 O O . GLN A 1 203 ? -2.159 12.450 9.209 1.00 87.50 203 GLN A O 1
ATOM 1568 N N . GLU A 1 204 ? -0.167 11.429 9.044 1.00 89.31 204 GLU A N 1
ATOM 1569 C CA . GLU A 1 204 ? 0.612 12.664 8.969 1.00 89.31 204 GLU A CA 1
ATOM 1570 C C . GLU A 1 204 ? 0.469 13.285 7.578 1.00 89.31 204 GLU A C 1
ATOM 1572 O O . GLU A 1 204 ? 0.137 14.464 7.474 1.00 89.31 204 GLU A O 1
ATOM 1577 N N . TYR A 1 205 ? 0.627 12.480 6.522 1.00 91.12 205 TYR A N 1
ATOM 1578 C CA . TYR A 1 205 ? 0.532 12.936 5.133 1.00 91.12 205 TYR A CA 1
ATOM 1579 C C . TYR A 1 205 ? -0.803 13.634 4.815 1.00 91.12 205 TYR A C 1
ATOM 1581 O O . TYR A 1 205 ? -0.818 14.699 4.200 1.00 91.12 205 TYR A O 1
ATOM 1589 N N . PHE A 1 206 ? -1.928 13.063 5.255 1.00 91.12 206 PHE A N 1
ATOM 1590 C CA . PHE A 1 206 ? -3.268 13.621 5.034 1.00 91.12 206 PHE A CA 1
ATOM 1591 C C . PHE A 1 206 ? -3.747 14.542 6.166 1.00 91.12 206 PHE A C 1
ATOM 1593 O O . PHE A 1 206 ? -4.862 15.055 6.096 1.00 91.12 206 PHE A O 1
ATOM 1600 N N . GLY A 1 207 ? -2.950 14.750 7.219 1.00 89.25 207 GLY A N 1
ATOM 1601 C CA . GLY A 1 207 ? -3.345 15.564 8.375 1.00 89.25 207 GLY A CA 1
ATOM 1602 C C . GLY A 1 207 ? -4.503 14.983 9.201 1.00 89.25 207 GLY A C 1
ATOM 1603 O O . GLY A 1 207 ? -5.123 15.703 9.988 1.00 89.25 207 GLY A O 1
ATOM 1604 N N . ILE A 1 208 ? -4.791 13.687 9.057 1.00 83.19 208 ILE A N 1
ATOM 1605 C CA . ILE A 1 208 ? -5.852 12.989 9.788 1.00 83.19 208 ILE A CA 1
ATOM 1606 C C . ILE A 1 208 ? -5.296 12.539 11.139 1.00 83.19 208 ILE A C 1
ATOM 1608 O O . ILE A 1 208 ? -4.785 11.434 11.288 1.00 83.19 208 ILE A O 1
ATOM 1612 N N . THR A 1 209 ? -5.378 13.418 12.136 1.00 68.06 209 THR A N 1
ATOM 1613 C CA . THR A 1 209 ? -4.934 13.146 13.515 1.00 68.06 209 THR A CA 1
ATOM 1614 C C . THR A 1 209 ? -6.099 13.231 14.513 1.00 68.06 209 THR A C 1
ATOM 1616 O O . THR A 1 209 ? -7.236 13.542 14.141 1.00 68.06 209 THR A O 1
ATOM 1619 N N . ARG A 1 210 ? -5.834 12.929 15.795 1.00 60.53 210 ARG A N 1
ATOM 1620 C CA . ARG A 1 210 ? -6.822 12.961 16.895 1.00 60.53 210 ARG A CA 1
ATOM 1621 C C . ARG A 1 210 ? -7.615 14.275 16.929 1.00 60.53 210 ARG A C 1
ATOM 1623 O O . ARG A 1 210 ? -7.044 15.354 16.764 1.00 60.53 210 ARG A O 1
ATOM 1630 N N . PHE A 1 211 ? -8.909 14.224 17.258 1.00 47.09 211 PHE A N 1
ATOM 1631 C CA . PHE A 1 211 ? -9.599 15.424 17.728 1.00 47.09 211 PHE A CA 1
ATOM 1632 C C . PHE A 1 211 ? -9.106 15.741 19.147 1.00 47.09 211 PHE A C 1
ATOM 1634 O O . PHE A 1 211 ? -9.433 15.048 20.098 1.00 47.09 211 PHE A O 1
ATOM 1641 N N . ASN A 1 212 ? -8.349 16.827 19.309 1.00 39.06 212 ASN A N 1
ATOM 1642 C CA . ASN A 1 212 ? -8.155 17.505 20.597 1.00 39.06 212 ASN A CA 1
ATOM 1643 C C . ASN A 1 212 ? -7.787 16.619 21.807 1.00 39.06 212 ASN A C 1
ATOM 1645 O O . ASN A 1 212 ? -8.505 16.665 22.794 1.00 39.06 212 ASN A O 1
ATOM 1649 N N . ASN A 1 213 ? -6.658 15.900 21.809 1.00 37.69 213 ASN A N 1
ATOM 1650 C CA . ASN A 1 213 ? -6.039 15.352 23.039 1.00 37.69 213 ASN A CA 1
ATOM 1651 C C . ASN A 1 213 ? -6.954 14.557 24.013 1.00 37.69 213 ASN A C 1
ATOM 1653 O O . ASN A 1 213 ? -6.553 14.300 25.150 1.00 37.69 213 ASN A O 1
ATOM 1657 N N . THR A 1 214 ? -8.165 14.155 23.618 1.00 37.06 214 THR A N 1
ATOM 1658 C CA . THR A 1 214 ? -9.069 13.371 24.454 1.00 37.06 214 THR A CA 1
ATOM 1659 C C . THR A 1 214 ? -8.888 11.902 24.120 1.00 37.06 214 THR A C 1
ATOM 1661 O O . THR A 1 214 ? -8.751 11.491 22.973 1.00 37.06 214 THR A O 1
ATOM 1664 N N . ARG A 1 215 ? -8.891 11.091 25.173 1.00 38.34 215 ARG A N 1
ATOM 1665 C CA . ARG A 1 215 ? -8.679 9.637 25.177 1.00 38.34 215 ARG A CA 1
ATOM 1666 C C . ARG A 1 215 ? -9.768 8.837 24.432 1.00 38.34 215 ARG A C 1
ATOM 1668 O O . ARG A 1 215 ? -9.789 7.618 24.535 1.00 38.34 215 ARG A O 1
ATOM 1675 N N . GLU A 1 216 ? -10.702 9.527 23.779 1.00 37.47 216 GLU A N 1
ATOM 1676 C CA . GLU A 1 216 ? -11.957 8.995 23.234 1.00 37.47 216 GLU A CA 1
ATOM 1677 C C . GLU A 1 216 ? -11.834 8.580 21.761 1.00 37.47 216 GLU A C 1
ATOM 1679 O O . GLU A 1 216 ? -12.571 7.703 21.319 1.00 37.47 216 GLU A O 1
ATOM 1684 N N . ASP A 1 217 ? -10.842 9.099 21.032 1.00 40.09 217 ASP A N 1
ATOM 1685 C CA . ASP A 1 217 ? -10.545 8.648 19.674 1.00 40.09 217 ASP A CA 1
ATOM 1686 C C . ASP A 1 217 ? -9.472 7.546 19.735 1.00 40.09 217 ASP A C 1
ATOM 1688 O O . ASP A 1 217 ? -8.269 7.819 19.711 1.00 40.09 217 ASP A O 1
ATOM 1692 N N . SER A 1 218 ? -9.881 6.284 19.883 1.00 36.88 218 SER A N 1
ATOM 1693 C CA . SER A 1 218 ? -8.927 5.164 19.881 1.00 36.88 218 SER A CA 1
ATOM 1694 C C . SER A 1 218 ? -8.538 4.813 18.446 1.00 36.88 218 SER A C 1
ATOM 1696 O O . SER A 1 218 ? -9.207 4.026 17.778 1.00 36.88 218 SER A O 1
ATOM 1698 N N . TRP A 1 219 ? -7.459 5.421 17.970 1.00 45.16 219 TRP A N 1
ATOM 1699 C CA . TRP A 1 219 ? -6.834 5.082 16.697 1.00 45.16 219 TRP A CA 1
ATOM 1700 C C . TRP A 1 219 ? -5.941 3.869 16.880 1.00 45.16 219 TRP A C 1
ATOM 1702 O O . TRP A 1 219 ? -5.187 3.771 17.850 1.00 45.16 219 TRP A O 1
ATOM 1712 N N . TRP A 1 220 ? -6.014 2.962 15.921 1.00 44.44 220 TRP A N 1
ATOM 1713 C CA . TRP A 1 220 ? -5.155 1.799 15.885 1.00 44.44 220 TRP A CA 1
ATOM 1714 C C . TRP A 1 220 ? -4.464 1.743 14.540 1.00 44.44 220 TRP A C 1
ATOM 1716 O O . TRP A 1 220 ? -5.057 2.044 13.504 1.00 44.44 220 TRP A O 1
ATOM 1726 N N . TRP A 1 221 ? -3.197 1.371 14.610 1.00 39.66 221 TRP A N 1
ATOM 1727 C CA . TRP A 1 221 ? -2.265 1.388 13.507 1.00 39.66 221 TRP A CA 1
ATOM 1728 C C . TRP A 1 221 ? -1.614 0.015 13.414 1.00 39.66 221 TRP A C 1
ATOM 1730 O O . TRP A 1 221 ? -1.128 -0.531 14.408 1.00 39.66 221 TRP A O 1
ATOM 1740 N N . SER A 1 222 ? -1.619 -0.539 12.213 1.00 39.34 222 SER A N 1
ATOM 1741 C CA . SER A 1 222 ? -0.767 -1.644 11.792 1.00 39.34 222 SER A CA 1
ATOM 1742 C C . SER A 1 222 ? 0.205 -1.068 10.773 1.00 39.34 222 SER A C 1
ATOM 1744 O O . SER A 1 222 ? -0.254 -0.421 9.848 1.00 39.34 222 SER A O 1
ATOM 1746 N N . ALA A 1 223 ? 1.516 -1.280 10.901 1.00 38.75 223 ALA A N 1
ATOM 1747 C CA . ALA A 1 223 ? 2.427 -1.061 9.778 1.00 38.75 223 ALA A CA 1
ATOM 1748 C C . ALA A 1 223 ? 3.452 -2.178 9.633 1.00 38.75 223 ALA A C 1
ATOM 1750 O O . ALA A 1 223 ? 3.868 -2.793 10.619 1.00 38.75 223 ALA A O 1
ATOM 1751 N N . CYS A 1 224 ? 3.907 -2.385 8.400 1.00 34.75 224 CYS A N 1
ATOM 1752 C CA . CYS A 1 224 ? 5.193 -2.997 8.122 1.00 34.75 224 CYS A CA 1
ATOM 1753 C C . CYS A 1 224 ? 6.189 -1.875 7.787 1.00 34.75 224 CYS A C 1
ATOM 1755 O O . CYS A 1 224 ? 5.913 -0.973 7.006 1.00 34.75 224 CYS A O 1
ATOM 1757 N N . TRP A 1 225 ? 7.330 -1.909 8.467 1.00 35.25 225 TRP A N 1
ATOM 1758 C CA . TRP A 1 225 ? 8.316 -0.832 8.577 1.00 35.25 225 TRP A CA 1
ATOM 1759 C C . TRP A 1 225 ? 8.849 -0.333 7.232 1.00 35.25 225 TRP A C 1
ATOM 1761 O O . TRP A 1 225 ? 9.331 -1.143 6.445 1.00 35.25 225 TRP A O 1
ATOM 1771 N N . CYS A 1 226 ? 8.823 0.986 6.999 1.00 32.56 226 CYS A N 1
ATOM 1772 C CA . CYS A 1 226 ? 9.348 1.613 5.781 1.00 32.56 226 CYS A CA 1
ATOM 1773 C C . CYS A 1 226 ? 9.766 3.094 5.995 1.00 32.56 226 CYS A C 1
ATOM 1775 O O . CYS A 1 226 ? 8.963 3.948 5.715 1.00 32.56 226 CYS A O 1
ATOM 1777 N N . ILE A 1 227 ? 10.984 3.481 6.395 1.00 34.25 227 ILE A N 1
ATOM 1778 C CA . ILE A 1 227 ? 11.414 4.901 6.575 1.00 34.25 227 ILE A CA 1
ATOM 1779 C C . ILE A 1 227 ? 11.477 5.775 5.285 1.00 34.25 227 ILE A C 1
ATOM 1781 O O . ILE A 1 227 ? 12.182 5.448 4.335 1.00 34.25 227 ILE A O 1
ATOM 1785 N N . TRP A 1 228 ? 10.822 6.943 5.315 1.00 33.47 228 TRP A N 1
ATOM 1786 C CA . TRP A 1 228 ? 10.632 7.929 4.228 1.00 33.47 228 TRP A CA 1
ATOM 1787 C C . TRP A 1 228 ? 11.869 8.713 3.716 1.00 33.47 228 TRP A C 1
ATOM 1789 O O . TRP A 1 228 ? 12.724 9.128 4.502 1.00 33.47 228 TRP A O 1
ATOM 1799 N N . ARG A 1 229 ? 11.853 9.064 2.411 1.00 35.59 229 ARG A N 1
ATOM 1800 C CA . ARG A 1 229 ? 12.493 10.257 1.801 1.00 35.59 229 ARG A CA 1
ATOM 1801 C C . ARG A 1 229 ? 11.762 10.679 0.510 1.00 35.59 229 ARG A C 1
ATOM 1803 O O . ARG A 1 229 ? 11.237 9.836 -0.210 1.00 35.59 229 ARG A O 1
ATOM 1810 N N . GLU A 1 230 ? 11.763 11.976 0.200 1.00 38.16 230 GLU A N 1
ATOM 1811 C CA . GLU A 1 230 ? 11.341 12.546 -1.091 1.00 38.16 230 GLU A CA 1
ATOM 1812 C C . GLU A 1 230 ? 12.272 12.108 -2.237 1.00 38.16 230 GLU A C 1
ATOM 1814 O O . GLU A 1 230 ? 13.414 12.566 -2.307 1.00 38.16 230 GLU A O 1
ATOM 1819 N N . GLU A 1 231 ? 11.793 11.268 -3.162 1.00 43.69 231 GLU A N 1
ATOM 1820 C CA . GLU A 1 231 ? 12.493 10.986 -4.423 1.00 43.69 231 GLU A CA 1
ATOM 1821 C C . GLU A 1 231 ? 11.530 10.840 -5.615 1.00 43.69 231 GLU A C 1
ATOM 1823 O O . GLU A 1 231 ? 10.637 10.001 -5.593 1.00 43.69 231 GLU A O 1
ATOM 1828 N N . GLY A 1 232 ? 11.788 11.636 -6.665 1.00 46.69 232 GLY A N 1
ATOM 1829 C CA . GLY A 1 232 ? 11.681 11.276 -8.090 1.00 46.69 232 GLY A CA 1
ATOM 1830 C C . GLY A 1 232 ? 10.303 11.022 -8.726 1.00 46.69 232 GLY A C 1
ATOM 1831 O O . GLY A 1 232 ? 9.540 10.161 -8.313 1.00 46.69 232 GLY A O 1
ATOM 1832 N N . ASP A 1 233 ? 10.043 11.698 -9.849 1.00 57.25 233 ASP A N 1
ATOM 1833 C CA . ASP A 1 233 ? 8.786 11.694 -10.619 1.00 57.25 233 ASP A CA 1
ATOM 1834 C C . ASP A 1 233 ? 8.517 10.407 -11.455 1.00 57.25 233 ASP A C 1
ATOM 1836 O O . ASP A 1 233 ? 8.187 10.449 -12.643 1.00 57.25 233 ASP A O 1
ATOM 1840 N N . HIS A 1 234 ? 8.723 9.216 -10.879 1.00 58.38 234 HIS A N 1
ATOM 1841 C CA . HIS A 1 234 ? 8.722 7.935 -11.623 1.00 58.38 234 HIS A CA 1
ATOM 1842 C C . HIS A 1 234 ? 7.340 7.487 -12.064 1.00 58.38 234 HIS A C 1
ATOM 1844 O O . HIS A 1 234 ? 7.177 6.985 -13.179 1.00 58.38 234 HIS A O 1
ATOM 1850 N N . GLY A 1 235 ? 6.350 7.673 -11.186 1.00 59.59 235 GLY A N 1
ATOM 1851 C CA . GLY A 1 235 ? 4.963 7.338 -11.485 1.00 59.59 235 GLY A CA 1
ATOM 1852 C C . GLY A 1 235 ? 4.462 8.104 -12.708 1.00 59.59 235 GLY A C 1
ATOM 1853 O O . GLY A 1 235 ? 3.819 7.515 -13.575 1.00 59.59 235 GLY A O 1
ATOM 1854 N N . ASN A 1 236 ? 4.826 9.383 -12.837 1.00 76.75 236 ASN A N 1
ATOM 1855 C CA . ASN A 1 236 ? 4.424 10.180 -13.993 1.00 76.75 236 ASN A CA 1
ATOM 1856 C C . ASN A 1 236 ? 5.173 9.764 -15.260 1.00 76.75 236 ASN A C 1
ATOM 1858 O O . ASN A 1 236 ? 4.546 9.676 -16.307 1.00 76.75 236 ASN A O 1
ATOM 1862 N N . GLY A 1 237 ? 6.452 9.381 -15.175 1.00 84.88 237 GLY A N 1
ATOM 1863 C CA . GLY A 1 237 ? 7.218 8.924 -16.340 1.00 84.88 237 GLY A CA 1
ATOM 1864 C C . GLY A 1 237 ? 6.574 7.752 -17.098 1.00 84.88 237 GLY A C 1
ATOM 1865 O O . GLY A 1 237 ? 6.445 7.803 -18.322 1.00 84.88 237 GLY A O 1
ATOM 1866 N N . ILE A 1 238 ? 6.117 6.710 -16.390 1.00 88.38 238 ILE A N 1
ATOM 1867 C CA . ILE A 1 238 ? 5.431 5.560 -17.017 1.00 88.38 238 ILE A CA 1
ATOM 1868 C C . ILE A 1 238 ? 4.053 5.966 -17.558 1.00 88.38 238 ILE A C 1
ATOM 1870 O O . ILE A 1 238 ? 3.690 5.578 -18.671 1.00 88.38 238 ILE A O 1
ATOM 1874 N N . LEU A 1 239 ? 3.288 6.759 -16.799 1.00 91.56 239 LEU A N 1
ATOM 1875 C CA . LEU A 1 239 ? 1.964 7.231 -17.219 1.00 91.56 239 LEU A CA 1
ATOM 1876 C C . LEU A 1 239 ? 2.043 8.107 -18.472 1.00 91.56 239 LEU A C 1
ATOM 1878 O O . LEU A 1 239 ? 1.263 7.920 -19.405 1.00 91.56 239 LEU A O 1
ATOM 1882 N N . ASP A 1 240 ? 2.991 9.036 -18.511 1.00 92.38 240 ASP A N 1
ATOM 1883 C CA . ASP A 1 240 ? 3.220 9.927 -19.642 1.00 92.38 240 ASP A CA 1
ATOM 1884 C C . ASP A 1 240 ? 3.656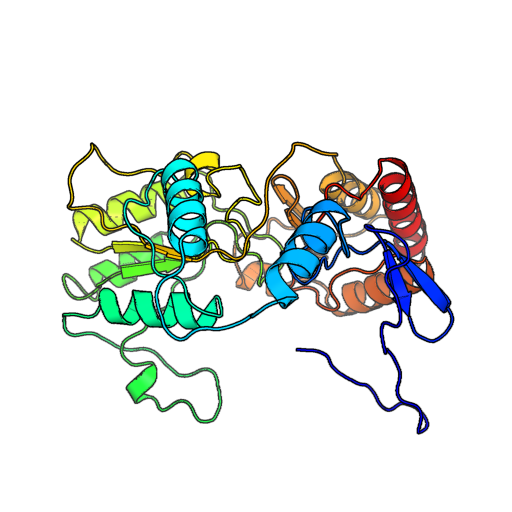 9.135 -20.868 1.00 92.38 240 ASP A C 1
ATOM 1886 O O . ASP A 1 240 ? 3.111 9.340 -21.950 1.00 92.38 240 ASP A O 1
ATOM 1890 N N . THR A 1 241 ? 4.541 8.155 -20.685 1.00 92.94 241 THR A N 1
ATOM 1891 C CA . THR A 1 241 ? 4.953 7.230 -21.745 1.00 92.94 241 THR A CA 1
ATOM 1892 C C . THR A 1 241 ? 3.775 6.441 -22.312 1.00 92.94 241 THR A C 1
ATOM 1894 O O . THR A 1 241 ? 3.624 6.327 -23.528 1.00 92.94 241 THR A O 1
ATOM 1897 N N . GLY A 1 242 ? 2.901 5.906 -21.457 1.00 93.88 242 GLY A N 1
ATOM 1898 C CA . GLY A 1 242 ? 1.704 5.200 -21.913 1.00 93.88 242 GLY A CA 1
ATOM 1899 C C . GLY A 1 242 ? 0.765 6.103 -22.710 1.00 93.88 242 GLY A C 1
ATOM 1900 O O . GLY A 1 242 ? 0.284 5.697 -23.766 1.00 93.88 242 GLY A O 1
ATOM 1901 N N . LYS A 1 243 ? 0.580 7.356 -22.282 1.00 94.31 243 LYS A N 1
ATOM 1902 C CA . LYS A 1 243 ? -0.232 8.336 -23.020 1.00 94.31 243 LYS A CA 1
ATOM 1903 C C . LYS A 1 243 ? 0.391 8.709 -24.366 1.00 94.31 243 LYS A C 1
ATOM 1905 O O . LYS A 1 243 ? -0.314 8.723 -25.374 1.00 94.31 243 LYS A O 1
ATOM 1910 N N . THR A 1 244 ? 1.693 8.998 -24.417 1.00 95.44 244 THR A N 1
ATOM 1911 C CA . THR A 1 244 ? 2.378 9.402 -25.661 1.00 95.44 244 THR A CA 1
ATOM 1912 C C . THR A 1 244 ? 2.462 8.268 -26.680 1.00 95.44 244 THR A C 1
ATOM 1914 O O . THR A 1 244 ? 2.42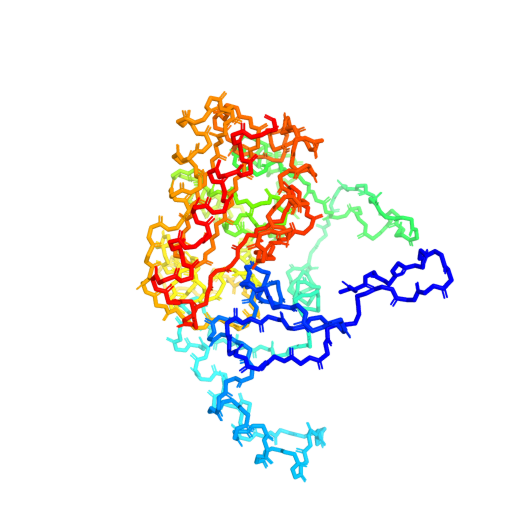1 8.529 -27.881 1.00 95.44 244 THR A O 1
ATOM 1917 N N . THR A 1 245 ? 2.503 7.017 -26.219 1.00 96.06 245 THR A N 1
ATOM 1918 C CA . THR A 1 245 ? 2.439 5.813 -27.067 1.00 96.06 245 THR A CA 1
ATOM 1919 C C . THR A 1 245 ? 1.006 5.385 -27.422 1.00 96.06 245 THR A C 1
ATOM 1921 O O . THR A 1 245 ? 0.820 4.396 -28.127 1.00 96.06 245 THR A O 1
ATOM 1924 N N . GLY A 1 246 ? -0.013 6.154 -27.015 1.00 95.69 246 GLY A N 1
ATOM 1925 C CA . GLY A 1 246 ? -1.402 5.985 -27.458 1.00 95.69 246 GLY A CA 1
ATOM 1926 C C . GLY A 1 246 ? -2.237 4.995 -26.642 1.00 95.69 246 GLY A C 1
ATOM 1927 O O . GLY A 1 246 ? -3.254 4.505 -27.137 1.00 95.69 246 GLY A O 1
ATOM 1928 N N . HIS A 1 247 ? -1.838 4.686 -25.407 1.00 96.88 247 HIS A N 1
ATOM 1929 C CA . HIS A 1 247 ? -2.580 3.783 -24.526 1.00 96.88 247 HIS A CA 1
ATOM 1930 C C . HIS A 1 247 ? -3.490 4.537 -23.559 1.00 96.88 247 HIS A C 1
ATOM 1932 O O . HIS A 1 247 ? -3.074 5.492 -22.908 1.00 96.88 247 HIS A O 1
ATOM 1938 N N . ALA A 1 248 ? -4.708 4.018 -23.392 1.00 96.44 248 ALA A N 1
ATOM 1939 C CA . ALA A 1 248 ? -5.567 4.341 -22.261 1.00 96.44 248 ALA A CA 1
ATOM 1940 C C . ALA A 1 248 ? -4.868 3.901 -20.965 1.00 96.44 248 ALA A C 1
ATOM 1942 O O . ALA A 1 248 ? -4.740 2.698 -20.704 1.00 96.44 248 ALA A O 1
ATOM 1943 N N . ILE A 1 249 ? -4.366 4.867 -20.196 1.00 95.75 249 ILE A N 1
ATOM 1944 C CA . ILE A 1 249 ? -3.655 4.625 -18.944 1.00 95.75 249 ILE A CA 1
ATOM 1945 C C . ILE A 1 249 ? -3.932 5.744 -17.938 1.00 95.75 249 ILE A C 1
ATOM 1947 O O . ILE A 1 249 ? -3.854 6.934 -18.253 1.00 95.75 249 ILE A O 1
ATOM 1951 N N . CYS A 1 250 ? -4.202 5.363 -16.696 1.00 95.12 250 CYS A N 1
ATOM 1952 C CA . CYS A 1 250 ? -4.352 6.289 -15.579 1.00 95.12 250 CYS A CA 1
ATOM 1953 C C . CYS A 1 250 ? -3.685 5.717 -14.330 1.00 95.12 250 CYS A C 1
ATOM 1955 O O . CYS A 1 250 ? -3.430 4.520 -14.254 1.00 95.12 250 CYS A O 1
ATOM 1957 N N . GLY A 1 251 ? -3.425 6.548 -13.331 1.00 92.50 251 GLY A N 1
ATOM 1958 C CA . GLY A 1 251 ? -2.786 6.109 -12.100 1.00 92.50 251 GLY A CA 1
ATOM 1959 C C . GLY A 1 251 ? -2.227 7.284 -11.329 1.00 92.50 251 GLY A C 1
ATOM 1960 O O . GLY A 1 251 ? -2.617 8.430 -11.559 1.00 92.50 251 GLY A O 1
ATOM 1961 N N . GLY A 1 252 ? -1.293 6.994 -10.439 1.00 90.56 252 GLY A N 1
ATOM 1962 C CA . GLY A 1 252 ? -0.624 8.020 -9.665 1.00 90.56 252 GLY A CA 1
ATOM 1963 C C . GLY A 1 252 ? 0.444 7.446 -8.756 1.00 90.56 252 GLY A C 1
ATOM 1964 O O . GLY A 1 252 ? 0.793 6.266 -8.822 1.00 90.56 252 GLY A O 1
ATOM 1965 N N . HIS A 1 253 ? 0.964 8.321 -7.911 1.00 90.62 253 HIS A N 1
ATOM 1966 C CA . HIS A 1 253 ? 1.916 7.969 -6.879 1.00 90.62 253 HIS A CA 1
ATOM 1967 C C . HIS A 1 253 ? 1.778 8.923 -5.693 1.00 90.62 253 HIS A C 1
ATOM 1969 O O . HIS A 1 253 ? 1.338 10.063 -5.854 1.00 90.62 253 HIS A O 1
ATOM 1975 N N . ILE A 1 254 ? 2.167 8.449 -4.512 1.00 89.25 254 ILE A N 1
ATOM 1976 C CA . ILE A 1 254 ? 2.454 9.263 -3.330 1.00 89.25 254 ILE A CA 1
ATOM 1977 C C . ILE A 1 254 ? 3.787 8.760 -2.782 1.00 89.25 254 ILE A C 1
ATOM 1979 O O . ILE A 1 254 ? 3.907 7.600 -2.379 1.00 89.25 254 ILE A O 1
ATOM 1983 N N . SER A 1 255 ? 4.789 9.640 -2.773 1.00 87.56 255 SER A N 1
ATOM 1984 C CA . SER A 1 255 ? 6.156 9.306 -2.362 1.00 87.56 255 SER A CA 1
ATOM 1985 C C . SER A 1 255 ? 6.636 8.017 -3.045 1.00 87.56 255 SER A C 1
ATOM 1987 O O . SER A 1 255 ? 6.582 7.927 -4.269 1.00 87.56 255 SER A O 1
ATOM 1989 N N . GLY A 1 256 ? 7.085 7.013 -2.284 1.00 84.69 256 GLY A N 1
ATOM 1990 C CA . GLY A 1 256 ? 7.620 5.777 -2.851 1.00 84.69 256 GLY A CA 1
ATOM 1991 C C . GLY A 1 256 ? 6.597 4.696 -3.197 1.00 84.69 256 GLY A C 1
ATOM 1992 O O . GLY A 1 256 ? 7.001 3.560 -3.418 1.00 84.69 256 GLY A O 1
ATOM 1993 N N . MET A 1 257 ? 5.298 4.999 -3.196 1.00 89.31 257 MET A N 1
ATOM 1994 C CA . MET A 1 257 ? 4.232 4.074 -3.592 1.00 89.31 257 MET A CA 1
ATOM 1995 C C . MET A 1 257 ? 3.564 4.592 -4.866 1.00 89.31 257 MET A C 1
ATOM 1997 O O . MET A 1 257 ? 3.165 5.757 -4.926 1.00 89.31 257 MET A O 1
ATOM 2001 N N . PHE A 1 258 ? 3.425 3.745 -5.882 1.00 91.56 258 PHE A N 1
ATOM 2002 C CA . PHE A 1 258 ? 2.846 4.131 -7.168 1.00 91.56 258 PHE A CA 1
ATOM 2003 C C . PHE A 1 258 ? 2.027 3.011 -7.796 1.00 91.56 258 PHE A C 1
ATOM 2005 O O . PHE A 1 258 ? 2.123 1.846 -7.419 1.00 91.56 258 PHE A O 1
ATOM 2012 N N . GLY A 1 259 ? 1.238 3.364 -8.803 1.00 91.12 259 GLY A N 1
ATOM 2013 C CA . GLY A 1 259 ? 0.480 2.391 -9.564 1.00 91.12 259 GLY A CA 1
ATOM 2014 C C . GLY A 1 259 ? -0.182 2.988 -10.793 1.00 91.12 259 GLY A C 1
ATOM 2015 O O . GLY A 1 259 ? -0.425 4.193 -10.875 1.00 91.12 259 GLY A O 1
ATOM 2016 N N . PHE A 1 260 ? -0.479 2.128 -11.758 1.00 93.75 260 PHE A N 1
ATOM 2017 C CA . PHE A 1 260 ? -1.175 2.496 -12.981 1.00 93.75 260 PHE A CA 1
ATOM 2018 C C . PHE A 1 260 ? -2.131 1.392 -13.423 1.00 93.75 260 PHE A C 1
ATOM 2020 O O . PHE A 1 260 ? -1.972 0.219 -13.092 1.00 93.75 260 PHE A O 1
ATOM 2027 N N . PHE A 1 261 ? -3.116 1.791 -14.211 1.00 95.44 261 PHE A N 1
ATOM 2028 C CA . PHE A 1 261 ? -4.192 0.975 -14.739 1.00 95.44 261 PHE A CA 1
ATOM 2029 C C . PHE A 1 261 ? -4.266 1.182 -16.244 1.00 95.44 261 PHE A C 1
ATOM 2031 O O . PHE A 1 261 ? -4.309 2.327 -16.695 1.00 95.44 261 PHE A O 1
ATOM 2038 N N . PHE A 1 262 ? -4.348 0.104 -17.021 1.00 96.50 262 PHE A N 1
ATOM 2039 C CA . PHE A 1 262 ? -4.631 0.192 -18.457 1.00 96.50 262 PHE A CA 1
ATOM 2040 C C . PHE A 1 262 ? -6.123 0.455 -18.719 1.00 96.50 262 PHE A C 1
ATOM 2042 O O . PHE A 1 262 ? -6.865 -0.435 -19.139 1.00 96.50 262 PHE A O 1
ATOM 2049 N N . THR A 1 263 ? -6.562 1.675 -18.411 1.00 95.62 263 THR A N 1
ATOM 2050 C CA . THR A 1 263 ? -7.903 2.231 -18.644 1.00 95.62 263 THR A CA 1
ATOM 2051 C C . THR A 1 263 ? -7.827 3.765 -18.659 1.00 95.62 263 THR A C 1
ATOM 2053 O O . THR A 1 263 ? -6.863 4.334 -18.154 1.00 95.62 263 THR A O 1
ATOM 2056 N N . GLU A 1 264 ? -8.825 4.449 -19.225 1.00 92.81 264 GLU A N 1
ATOM 2057 C CA . GLU A 1 264 ? -8.851 5.924 -19.339 1.00 92.81 264 GLU A CA 1
ATOM 2058 C C . GLU A 1 264 ? -8.915 6.637 -17.973 1.00 92.81 264 GLU A C 1
ATOM 2060 O O . GLU A 1 264 ? -8.423 7.753 -17.811 1.00 92.81 264 GLU A O 1
ATOM 2065 N N . GLY A 1 265 ? -9.488 5.980 -16.962 1.00 89.62 265 GLY A N 1
ATOM 2066 C CA . GLY A 1 265 ? -9.654 6.541 -15.624 1.00 89.62 265 GLY A CA 1
ATOM 2067 C C . GLY A 1 265 ? -10.683 7.682 -15.531 1.00 89.62 265 GLY A C 1
ATOM 2068 O O . GLY A 1 265 ? -11.427 7.940 -16.479 1.00 89.62 265 GLY A O 1
ATOM 2069 N N . PRO A 1 266 ? -10.756 8.366 -14.373 1.00 93.38 266 PRO A N 1
ATOM 2070 C CA . PRO A 1 266 ? -10.035 8.040 -13.141 1.00 93.38 266 PRO A CA 1
ATOM 2071 C C . PRO A 1 266 ? -10.519 6.720 -12.520 1.00 93.38 266 PRO A C 1
ATOM 2073 O O . PRO A 1 266 ? -11.664 6.313 -12.706 1.00 93.38 266 PRO A O 1
ATOM 2076 N N . VAL A 1 267 ? -9.641 6.055 -11.767 1.00 94.69 267 VAL A N 1
ATOM 2077 C CA . VAL A 1 267 ? -9.990 4.887 -10.947 1.00 94.69 267 VAL A CA 1
ATOM 2078 C C . VAL A 1 267 ? -10.166 5.351 -9.507 1.00 94.69 267 VAL A C 1
ATOM 2080 O O . VAL A 1 267 ? -9.209 5.807 -8.885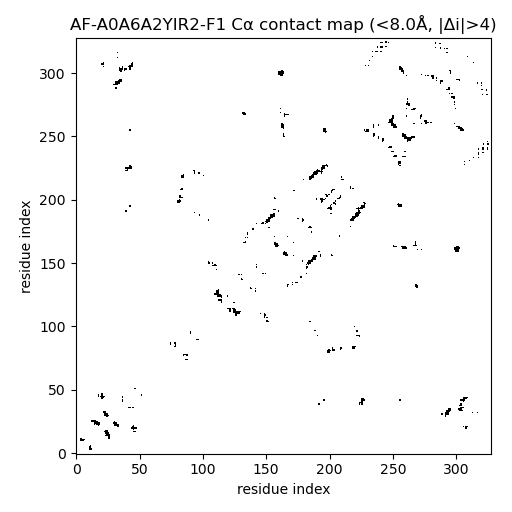 1.00 94.69 267 VAL A O 1
ATOM 2083 N N . HIS A 1 268 ? -11.389 5.265 -8.976 1.00 94.88 268 HIS A N 1
ATOM 2084 C CA . HIS A 1 268 ? -11.690 5.715 -7.613 1.00 94.88 268 HIS A CA 1
ATOM 2085 C C . HIS A 1 268 ? -11.961 4.581 -6.632 1.00 94.88 268 HIS A C 1
ATOM 2087 O O . HIS A 1 268 ? -11.937 4.811 -5.425 1.00 94.88 268 HIS A O 1
ATOM 2093 N N . ASN A 1 269 ? -12.235 3.379 -7.122 1.00 90.69 269 ASN A N 1
ATOM 2094 C CA . ASN A 1 269 ? -12.549 2.216 -6.307 1.00 90.69 269 ASN A CA 1
ATOM 2095 C C . ASN A 1 269 ? -12.222 0.926 -7.074 1.00 90.69 269 ASN A C 1
ATOM 2097 O O . ASN A 1 269 ? -11.797 0.950 -8.232 1.00 90.69 269 ASN A O 1
ATOM 2101 N N . PHE A 1 270 ? -12.444 -0.215 -6.427 1.00 88.69 270 PHE A N 1
ATOM 2102 C CA . PHE A 1 270 ? -12.170 -1.518 -7.024 1.00 88.69 270 PHE A CA 1
ATOM 2103 C C . PHE A 1 270 ? -13.034 -1.823 -8.263 1.00 88.69 270 PHE A C 1
ATOM 2105 O O . PHE A 1 270 ? -12.577 -2.500 -9.184 1.00 88.69 270 PHE A O 1
ATOM 2112 N N . ASP A 1 271 ? -14.267 -1.313 -8.333 1.00 89.38 271 ASP A N 1
ATOM 2113 C CA . ASP A 1 271 ? -15.129 -1.504 -9.505 1.00 89.38 271 ASP A CA 1
ATOM 2114 C C . ASP A 1 271 ? -14.599 -0.774 -10.741 1.00 89.38 271 ASP A C 1
ATOM 2116 O O . ASP A 1 271 ? -14.702 -1.297 -11.852 1.00 89.38 271 ASP A O 1
ATOM 2120 N N . ASP A 1 272 ? -13.976 0.389 -10.557 1.00 92.44 272 ASP A N 1
ATOM 2121 C CA . ASP A 1 272 ? -13.246 1.070 -11.621 1.00 92.44 272 ASP A CA 1
ATOM 2122 C C . ASP A 1 272 ? -11.963 0.321 -11.993 1.00 92.44 272 ASP A C 1
ATOM 2124 O O . ASP A 1 272 ? -11.705 0.107 -13.178 1.00 92.44 272 ASP A O 1
ATOM 2128 N N . ALA A 1 273 ? -11.198 -0.145 -11.000 1.00 89.12 273 ALA A N 1
ATOM 2129 C CA . ALA A 1 273 ? -9.948 -0.875 -11.217 1.00 89.12 273 ALA A CA 1
ATOM 2130 C C . ALA A 1 273 ? -10.153 -2.139 -12.069 1.00 89.12 273 ALA A C 1
ATOM 2132 O O . ALA A 1 273 ? -9.360 -2.420 -12.971 1.00 89.12 273 ALA A O 1
ATOM 2133 N N . LYS A 1 274 ? -11.255 -2.872 -11.851 1.00 89.62 274 LYS A N 1
ATOM 2134 C CA . LYS A 1 274 ? -11.628 -4.070 -12.628 1.00 89.62 274 LYS A CA 1
ATOM 2135 C C . LYS A 1 274 ? -11.849 -3.815 -14.121 1.00 89.62 274 LYS A C 1
ATOM 2137 O O . LYS A 1 274 ? -11.860 -4.772 -14.890 1.00 89.62 274 LYS A O 1
ATOM 2142 N N . LYS A 1 275 ? -12.037 -2.562 -14.544 1.00 94.06 275 LYS A N 1
ATOM 2143 C CA . LYS A 1 275 ? -12.191 -2.194 -15.962 1.00 94.06 275 LYS A CA 1
ATOM 2144 C C . LYS A 1 275 ? -10.853 -2.169 -16.712 1.00 94.06 275 LYS A C 1
ATOM 2146 O O . LYS A 1 275 ? -10.854 -1.975 -17.923 1.00 94.06 275 LYS A O 1
ATOM 2151 N N . SER A 1 276 ? -9.732 -2.332 -16.008 1.00 94.69 276 SER A N 1
ATOM 2152 C CA . SER A 1 276 ? -8.391 -2.340 -16.598 1.00 94.69 276 SER A CA 1
ATOM 2153 C C . SER A 1 276 ? -8.187 -3.509 -17.557 1.00 94.69 276 SER A C 1
ATOM 2155 O O . SER A 1 276 ? -8.617 -4.632 -17.289 1.00 94.69 276 SER A O 1
ATOM 2157 N N . ASP A 1 277 ? -7.456 -3.271 -18.645 1.00 96.50 277 ASP A N 1
ATOM 2158 C CA . ASP A 1 277 ? -7.035 -4.322 -19.573 1.00 96.50 277 ASP A CA 1
ATOM 2159 C C . ASP A 1 277 ? -5.917 -5.184 -18.954 1.00 96.50 277 ASP A C 1
ATOM 2161 O O . ASP A 1 277 ? -4.717 -4.943 -19.127 1.00 96.50 277 ASP A O 1
ATOM 2165 N N . THR A 1 278 ? -6.314 -6.227 -18.222 1.00 93.62 278 THR A N 1
ATOM 2166 C CA . THR A 1 278 ? -5.387 -7.160 -17.562 1.00 93.62 278 THR A CA 1
ATOM 2167 C C . THR A 1 278 ? -4.576 -7.995 -18.556 1.00 93.62 278 THR A C 1
ATOM 2169 O O . THR A 1 278 ? -3.486 -8.465 -18.225 1.00 93.62 278 THR A O 1
ATOM 2172 N N . ALA A 1 279 ? -5.071 -8.189 -19.783 1.00 95.38 279 ALA A N 1
ATOM 2173 C CA . ALA A 1 279 ? -4.343 -8.909 -20.823 1.00 95.38 279 ALA A CA 1
ATOM 2174 C C . ALA A 1 279 ? -3.209 -8.050 -21.397 1.00 95.38 279 ALA A C 1
ATOM 2176 O O . ALA A 1 279 ? -2.115 -8.566 -21.648 1.00 95.38 279 ALA A O 1
ATOM 2177 N N . LYS A 1 280 ? -3.440 -6.744 -21.574 1.00 96.50 280 LYS A N 1
ATOM 2178 C CA . LYS A 1 280 ? -2.392 -5.771 -21.906 1.00 96.50 280 LYS A CA 1
ATOM 2179 C C . LYS A 1 280 ? -1.384 -5.646 -20.774 1.00 96.50 280 LYS A C 1
ATOM 2181 O O . LYS A 1 280 ? -0.193 -5.744 -21.057 1.00 96.50 280 LYS A O 1
ATOM 2186 N N . PHE A 1 281 ? -1.833 -5.560 -19.519 1.00 95.81 281 PHE A N 1
ATOM 2187 C CA . PHE A 1 281 ? -0.924 -5.589 -18.370 1.00 95.81 281 PHE A CA 1
ATOM 2188 C C . PHE A 1 281 ? -0.005 -6.813 -18.401 1.00 95.81 281 PHE A C 1
ATOM 2190 O O . PHE A 1 281 ? 1.203 -6.675 -18.266 1.00 95.81 281 PHE A O 1
ATOM 2197 N N . ALA A 1 282 ? -0.539 -8.008 -18.666 1.00 94.00 282 ALA A N 1
ATOM 2198 C CA . ALA A 1 282 ? 0.275 -9.220 -18.744 1.00 94.00 282 ALA A CA 1
ATOM 2199 C C . ALA A 1 282 ? 1.311 -9.196 -19.889 1.00 94.00 282 ALA A C 1
ATOM 2201 O O . ALA A 1 282 ? 2.354 -9.840 -19.777 1.00 94.00 282 ALA A O 1
ATOM 2202 N N . ARG A 1 283 ? 1.046 -8.495 -21.003 1.00 96.75 283 ARG A N 1
ATOM 2203 C CA . ARG A 1 283 ? 2.047 -8.281 -22.069 1.00 96.75 283 ARG A CA 1
ATOM 2204 C C . ARG A 1 283 ? 3.087 -7.245 -21.654 1.00 96.75 283 ARG A C 1
ATOM 2206 O O . ARG A 1 283 ? 4.273 -7.497 -21.827 1.00 96.75 283 ARG A O 1
ATOM 2213 N N . 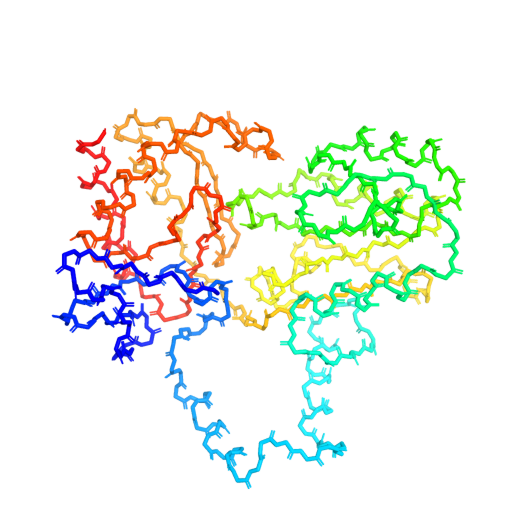PHE A 1 284 ? 2.641 -6.135 -21.068 1.00 96.19 284 PHE A N 1
ATOM 2214 C CA . PHE A 1 284 ? 3.514 -5.096 -20.529 1.00 96.19 284 PHE A CA 1
ATOM 2215 C C . PHE A 1 284 ? 4.473 -5.668 -19.480 1.00 96.19 284 PHE A C 1
ATOM 2217 O O . PHE A 1 284 ? 5.678 -5.524 -19.623 1.00 96.19 284 PHE A O 1
ATOM 2224 N N . TYR A 1 285 ? 3.958 -6.404 -18.494 1.00 94.94 285 TYR A N 1
ATOM 2225 C CA . TYR A 1 285 ? 4.739 -7.060 -17.445 1.00 94.94 285 TYR A CA 1
ATOM 2226 C C . TYR A 1 285 ? 5.846 -7.961 -18.010 1.00 94.94 285 TYR A C 1
ATOM 2228 O O . TYR A 1 285 ? 7.002 -7.840 -17.612 1.00 94.94 285 TYR A O 1
ATOM 2236 N N . ARG A 1 286 ? 5.517 -8.830 -18.978 1.00 94.19 286 ARG A N 1
ATOM 2237 C CA . ARG A 1 286 ? 6.512 -9.695 -19.633 1.00 94.19 286 ARG A CA 1
ATOM 2238 C C . ARG A 1 286 ? 7.560 -8.886 -20.395 1.00 94.19 286 ARG A C 1
ATOM 2240 O O . ARG A 1 286 ? 8.739 -9.183 -20.278 1.00 94.19 286 ARG A O 1
ATOM 2247 N N . GLY A 1 287 ? 7.141 -7.849 -21.119 1.00 95.75 287 GLY A N 1
ATOM 2248 C CA . GLY A 1 287 ? 8.073 -6.963 -21.812 1.00 95.75 287 GLY A CA 1
ATOM 2249 C C . GLY A 1 287 ? 9.003 -6.226 -20.847 1.00 95.75 287 GLY A C 1
ATOM 2250 O O . GLY A 1 287 ? 10.196 -6.148 -21.097 1.00 95.75 287 GLY A O 1
ATOM 2251 N N . MET A 1 288 ? 8.491 -5.734 -19.716 1.00 95.12 288 MET A N 1
ATOM 2252 C CA . MET A 1 288 ? 9.316 -5.078 -18.694 1.00 95.12 288 MET A CA 1
ATOM 2253 C C . MET A 1 288 ? 10.332 -6.044 -18.082 1.00 95.12 288 MET A C 1
ATOM 2255 O O . MET A 1 288 ? 11.494 -5.675 -17.923 1.00 95.12 288 MET A O 1
ATOM 2259 N N . LEU A 1 289 ? 9.926 -7.291 -17.816 1.00 92.19 289 LEU A N 1
ATOM 2260 C CA . LEU A 1 289 ? 10.842 -8.349 -17.386 1.00 92.19 289 LEU A CA 1
ATOM 2261 C C . LEU A 1 289 ? 11.961 -8.588 -18.410 1.00 92.19 289 LEU A C 1
ATOM 2263 O O . LEU A 1 289 ? 13.122 -8.661 -18.025 1.00 92.19 289 LEU A O 1
ATOM 2267 N N . GLU A 1 290 ? 11.638 -8.680 -19.702 1.00 92.94 290 GLU A N 1
ATOM 2268 C CA . GLU A 1 290 ? 12.637 -8.843 -20.774 1.00 92.94 290 GLU A CA 1
ATOM 2269 C C . GLU A 1 290 ? 13.625 -7.665 -20.852 1.00 92.94 290 GLU A C 1
ATOM 2271 O O . GLU A 1 290 ? 14.773 -7.846 -21.254 1.00 92.94 290 GLU A O 1
ATOM 2276 N N . GLU A 1 291 ? 13.206 -6.468 -20.439 1.00 95.12 291 GLU A N 1
ATOM 2277 C CA . GLU A 1 291 ? 14.051 -5.270 -20.361 1.00 95.12 291 GLU A CA 1
ATOM 2278 C C . GLU A 1 291 ? 14.774 -5.113 -19.005 1.00 95.12 291 GLU A C 1
ATOM 2280 O O . GLU A 1 291 ? 15.402 -4.081 -18.758 1.00 95.12 291 GLU A O 1
ATOM 2285 N N . GLY A 1 292 ? 14.716 -6.116 -18.122 1.00 92.94 292 GLY A N 1
ATOM 2286 C CA . GLY A 1 292 ? 15.416 -6.097 -16.832 1.00 92.94 292 GLY A CA 1
ATOM 2287 C C . GLY A 1 292 ? 14.733 -5.244 -15.759 1.00 92.94 292 GLY A C 1
ATOM 2288 O O . GLY A 1 292 ? 15.396 -4.736 -14.855 1.00 92.94 292 GLY A O 1
ATOM 2289 N N . VAL A 1 293 ? 13.412 -5.069 -15.838 1.00 92.56 293 VAL A N 1
ATOM 2290 C CA . VAL A 1 293 ? 12.614 -4.375 -14.819 1.00 92.56 293 VAL A CA 1
ATOM 2291 C C . VAL A 1 293 ? 11.603 -5.337 -14.211 1.00 92.56 293 VAL A C 1
ATOM 2293 O O . VAL A 1 293 ? 10.714 -5.854 -14.890 1.00 92.56 293 VAL A O 1
ATOM 2296 N N . TYR A 1 294 ? 11.707 -5.547 -12.904 1.00 92.25 294 TYR A N 1
ATOM 2297 C CA . TYR A 1 294 ? 10.788 -6.382 -12.151 1.00 92.25 294 TYR A CA 1
ATOM 2298 C C . TYR A 1 294 ? 9.759 -5.516 -11.424 1.00 92.25 294 TYR A C 1
ATOM 2300 O O . TYR A 1 294 ? 10.086 -4.686 -10.583 1.00 92.25 294 TYR A O 1
ATOM 2308 N N . SER A 1 295 ? 8.493 -5.710 -11.777 1.00 89.31 295 SER A N 1
ATOM 2309 C CA . SER A 1 295 ? 7.337 -5.082 -11.131 1.00 89.31 295 SER A CA 1
ATOM 2310 C C . SER A 1 295 ? 6.420 -6.156 -10.549 1.00 89.31 295 SER A C 1
ATOM 2312 O O . SER A 1 295 ? 6.653 -7.352 -10.740 1.00 89.31 295 SER A O 1
ATOM 2314 N N . ALA A 1 296 ? 5.377 -5.757 -9.822 1.00 87.56 296 ALA A N 1
ATOM 2315 C CA . ALA A 1 296 ? 4.435 -6.720 -9.275 1.00 87.56 296 ALA A CA 1
ATOM 2316 C C . ALA A 1 296 ? 3.740 -7.515 -10.407 1.00 87.56 296 ALA A C 1
ATOM 2318 O O . ALA A 1 296 ? 3.228 -6.914 -11.354 1.00 87.56 296 ALA A O 1
ATOM 2319 N N . PRO A 1 297 ? 3.674 -8.861 -10.335 1.00 89.31 297 PRO A N 1
ATOM 2320 C CA . PRO A 1 297 ? 3.075 -9.721 -11.365 1.00 89.31 297 PRO A CA 1
ATOM 2321 C C . PRO A 1 297 ? 1.534 -9.683 -11.387 1.00 89.31 297 PRO A C 1
ATOM 2323 O O . PRO A 1 297 ? 0.880 -10.694 -11.644 1.00 89.31 297 PRO A O 1
ATOM 2326 N N . SER A 1 298 ? 0.925 -8.535 -11.093 1.00 86.75 298 SER A N 1
ATOM 2327 C CA . SER A 1 298 ? -0.524 -8.358 -11.026 1.00 86.75 298 SER A CA 1
ATOM 2328 C C . SER A 1 298 ? -0.909 -6.909 -11.313 1.00 86.75 298 SER A C 1
ATOM 2330 O O . SER A 1 298 ? -0.349 -5.985 -10.736 1.00 86.75 298 SER A O 1
ATOM 2332 N N . GLN A 1 299 ? -1.944 -6.719 -12.139 1.00 87.00 299 GLN A N 1
ATOM 2333 C CA . GLN A 1 299 ? -2.584 -5.419 -12.385 1.00 87.00 299 GLN A CA 1
ATOM 2334 C C . GLN A 1 299 ? -3.340 -4.910 -11.150 1.00 87.00 299 GLN A C 1
ATOM 2336 O O . GLN A 1 299 ? -4.052 -3.928 -11.264 1.00 87.00 299 GLN A O 1
ATOM 2341 N N . PHE A 1 300 ? -3.265 -5.580 -10.002 1.00 87.56 300 PHE A N 1
ATOM 2342 C CA . PHE A 1 300 ? -3.945 -5.183 -8.768 1.00 87.56 300 PHE A CA 1
ATOM 2343 C C . PHE A 1 300 ? -2.976 -4.971 -7.605 1.00 87.56 300 PHE A C 1
ATOM 2345 O O . PHE A 1 300 ? -3.407 -4.915 -6.463 1.00 87.56 300 PHE A O 1
ATOM 2352 N N . GLU A 1 301 ? -1.687 -4.814 -7.893 1.00 86.38 301 GLU A N 1
ATOM 2353 C CA . GLU A 1 301 ? -0.642 -4.627 -6.889 1.00 86.38 301 GLU A CA 1
ATOM 2354 C C . GLU A 1 301 ? 0.079 -3.296 -7.098 1.00 86.38 301 GLU A C 1
ATOM 2356 O O . GLU A 1 301 ? 0.328 -2.882 -8.236 1.00 86.38 301 GLU A O 1
ATOM 2361 N N . ALA A 1 302 ? 0.388 -2.620 -5.995 1.00 87.56 302 ALA A N 1
ATOM 2362 C CA . ALA A 1 302 ? 1.194 -1.407 -6.003 1.00 87.56 302 ALA A CA 1
ATOM 2363 C C . ALA A 1 302 ? 2.643 -1.704 -6.415 1.00 87.56 302 ALA A C 1
ATOM 2365 O O . ALA A 1 302 ? 3.181 -2.784 -6.161 1.00 87.56 302 ALA A O 1
ATOM 2366 N N . GLY A 1 303 ? 3.294 -0.708 -7.009 1.00 89.75 303 GLY A N 1
ATOM 2367 C CA . GLY A 1 303 ? 4.744 -0.655 -7.137 1.00 89.75 303 GLY A CA 1
ATOM 2368 C C . GLY A 1 303 ? 5.368 0.169 -6.013 1.00 89.75 303 GLY A C 1
ATOM 2369 O O . GLY A 1 303 ? 4.765 1.125 -5.512 1.00 89.75 303 GLY A O 1
ATOM 2370 N N . PHE A 1 304 ? 6.603 -0.174 -5.6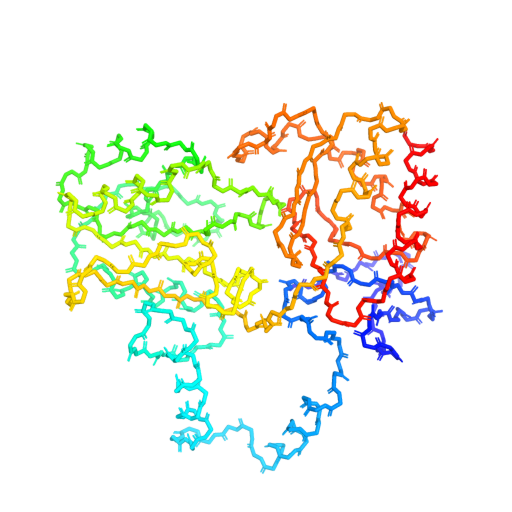53 1.00 90.19 304 PHE A N 1
ATOM 2371 C CA . PHE A 1 304 ? 7.363 0.484 -4.596 1.00 90.19 304 PHE A CA 1
ATOM 2372 C C . PHE A 1 304 ? 8.725 0.939 -5.092 1.00 90.19 304 PHE A C 1
ATOM 2374 O O . PHE A 1 304 ? 9.460 0.174 -5.708 1.00 90.19 304 PHE A O 1
ATOM 2381 N N . THR A 1 305 ? 9.094 2.176 -4.779 1.00 89.62 305 THR A N 1
ATOM 2382 C CA . THR A 1 305 ? 10.476 2.641 -4.902 1.00 89.62 305 THR A CA 1
ATOM 2383 C C . THR A 1 305 ? 11.199 2.510 -3.562 1.00 89.62 305 THR A C 1
ATOM 2385 O O . THR A 1 305 ? 10.594 2.403 -2.487 1.00 89.62 305 THR A O 1
ATOM 2388 N N . SER A 1 306 ? 12.523 2.522 -3.625 1.00 87.62 306 SER A N 1
ATOM 2389 C CA . SER A 1 306 ? 13.406 2.470 -2.464 1.00 87.62 306 SER A CA 1
ATOM 2390 C C . SER A 1 306 ? 14.506 3.517 -2.591 1.00 87.62 306 SER A C 1
ATOM 2392 O O . SER A 1 306 ? 14.808 3.938 -3.704 1.00 87.62 306 SER A O 1
ATOM 2394 N N . LEU A 1 307 ? 15.157 3.866 -1.481 1.00 86.06 307 LEU A N 1
ATOM 2395 C CA . LEU A 1 307 ? 16.319 4.765 -1.452 1.00 86.06 307 LEU A CA 1
ATOM 2396 C C . LEU A 1 307 ? 17.517 4.226 -2.247 1.00 86.06 307 LEU A C 1
ATOM 2398 O O . LEU A 1 307 ? 18.455 4.960 -2.543 1.00 86.06 307 LEU A O 1
ATOM 2402 N N . ALA A 1 308 ? 17.504 2.936 -2.588 1.00 87.56 308 ALA A N 1
ATOM 2403 C CA . ALA A 1 308 ? 18.524 2.332 -3.429 1.00 87.56 308 ALA A CA 1
ATOM 2404 C C . ALA A 1 308 ? 18.309 2.626 -4.929 1.00 87.56 308 ALA A C 1
ATOM 2406 O O . ALA A 1 308 ? 19.232 2.435 -5.726 1.00 87.56 308 ALA A O 1
ATOM 2407 N N . HIS A 1 309 ? 17.121 3.092 -5.336 1.00 87.75 309 HIS A N 1
ATOM 2408 C CA . HIS A 1 309 ? 16.848 3.459 -6.723 1.00 87.75 309 HIS A CA 1
ATOM 2409 C C . HIS A 1 309 ? 17.541 4.776 -7.078 1.00 87.75 309 HIS A C 1
ATOM 2411 O O . HIS A 1 309 ? 17.166 5.850 -6.626 1.00 87.75 309 HIS A O 1
ATOM 2417 N N . SER A 1 310 ? 18.533 4.715 -7.962 1.00 88.06 310 SER A N 1
ATOM 2418 C CA . SER A 1 310 ? 19.188 5.919 -8.478 1.00 88.06 310 SER A CA 1
ATOM 2419 C C . SER A 1 310 ? 18.399 6.527 -9.633 1.00 88.06 310 SER A C 1
ATOM 2421 O O . SER A 1 310 ? 17.735 5.809 -10.373 1.00 88.06 310 SER A O 1
ATOM 2423 N N . SER A 1 311 ? 18.571 7.822 -9.916 1.00 86.62 311 SER A N 1
ATOM 2424 C CA . SER A 1 311 ? 17.962 8.461 -11.099 1.00 86.62 311 SER A CA 1
ATOM 2425 C C . SER A 1 311 ? 18.314 7.779 -12.435 1.00 86.62 311 SER A C 1
ATOM 2427 O O . SER A 1 311 ? 17.624 7.978 -13.432 1.00 86.62 311 SER A O 1
ATOM 2429 N N . GLU A 1 312 ? 19.384 6.981 -12.492 1.00 89.12 312 GLU A N 1
ATOM 2430 C CA . GLU A 1 312 ? 19.705 6.161 -13.664 1.00 89.12 312 GLU A CA 1
ATOM 2431 C C . GLU A 1 312 ? 18.758 4.969 -13.822 1.00 89.12 312 GLU A C 1
ATOM 2433 O O . GLU A 1 312 ? 18.276 4.713 -14.925 1.00 89.12 312 GLU A O 1
ATOM 2438 N N . ASP A 1 313 ? 18.460 4.266 -12.730 1.00 89.94 313 ASP A N 1
ATOM 2439 C CA . ASP A 1 313 ? 17.560 3.101 -12.725 1.00 89.94 313 ASP A CA 1
ATOM 2440 C C . ASP A 1 313 ? 16.164 3.500 -13.217 1.00 89.94 313 ASP A C 1
ATOM 2442 O O . ASP A 1 313 ? 15.486 2.803 -13.968 1.00 89.94 313 ASP A O 1
ATOM 2446 N N . ILE A 1 314 ? 15.790 4.718 -12.876 1.00 89.06 314 ILE A N 1
ATOM 2447 C CA . ILE A 1 314 ? 14.545 5.359 -13.253 1.00 89.06 314 ILE A CA 1
ATOM 2448 C C . ILE A 1 314 ? 14.492 5.654 -14.739 1.00 89.06 314 ILE A C 1
ATOM 2450 O O . ILE A 1 314 ? 13.518 5.310 -15.407 1.00 89.06 314 ILE A O 1
ATOM 2454 N N . ARG A 1 315 ? 15.540 6.287 -15.272 1.00 90.44 315 ARG A N 1
ATOM 2455 C CA . ARG A 1 315 ? 15.617 6.581 -16.705 1.00 90.44 315 ARG A CA 1
ATOM 2456 C C . ARG A 1 315 ? 15.583 5.296 -17.522 1.00 90.44 315 ARG A C 1
ATOM 2458 O O . ARG A 1 315 ? 14.875 5.248 -18.525 1.00 90.44 315 ARG A O 1
ATOM 2465 N N . LYS A 1 316 ? 16.286 4.252 -17.071 1.00 93.44 316 LYS A N 1
ATOM 2466 C CA . LYS A 1 316 ? 16.230 2.916 -17.682 1.00 93.44 316 LYS A CA 1
ATOM 2467 C C . LYS A 1 316 ? 14.822 2.337 -17.650 1.00 93.44 316 LYS A C 1
ATOM 2469 O O . LYS A 1 316 ? 14.362 1.832 -18.666 1.00 93.44 316 LYS A O 1
ATOM 2474 N N . THR A 1 317 ? 14.126 2.467 -16.526 1.00 94.31 317 THR A N 1
ATOM 2475 C CA . THR A 1 317 ? 12.754 1.971 -16.370 1.00 94.31 317 THR A CA 1
ATOM 2476 C C . THR A 1 317 ? 11.773 2.675 -17.300 1.00 94.31 317 THR A C 1
ATOM 2478 O O . THR A 1 317 ? 10.973 2.014 -17.957 1.00 94.31 317 THR A O 1
ATOM 2481 N N . ILE A 1 318 ? 11.855 4.002 -17.416 1.00 94.44 318 ILE A N 1
ATOM 2482 C CA . ILE A 1 318 ? 11.003 4.773 -18.333 1.00 94.44 318 ILE A CA 1
ATOM 2483 C C . ILE A 1 318 ? 11.310 4.399 -19.791 1.00 94.44 318 ILE A C 1
ATOM 2485 O O . ILE A 1 318 ? 10.390 4.141 -20.563 1.00 94.44 318 ILE A O 1
ATOM 2489 N N . ALA A 1 319 ? 12.590 4.282 -20.160 1.00 95.75 319 ALA A N 1
ATOM 2490 C CA . ALA A 1 319 ? 12.991 3.865 -21.505 1.00 95.75 319 ALA A CA 1
ATOM 2491 C C . ALA A 1 319 ? 12.532 2.431 -21.842 1.00 95.75 319 ALA A C 1
ATOM 2493 O O . ALA A 1 319 ? 12.093 2.163 -22.963 1.00 95.75 319 ALA A O 1
ATOM 2494 N N . ALA A 1 320 ? 12.596 1.512 -20.873 1.00 96.75 320 ALA A N 1
ATOM 2495 C CA . ALA A 1 320 ? 12.053 0.163 -20.999 1.00 96.75 320 ALA A CA 1
ATOM 2496 C C . ALA A 1 320 ? 10.533 0.200 -21.213 1.00 96.75 320 ALA A C 1
ATOM 2498 O O . ALA A 1 320 ? 10.033 -0.415 -22.155 1.00 96.75 320 ALA A O 1
ATOM 2499 N N . ALA A 1 321 ? 9.810 0.986 -20.408 1.00 96.38 321 ALA A N 1
ATOM 2500 C CA . ALA A 1 321 ? 8.368 1.158 -20.551 1.00 96.38 321 ALA A CA 1
ATOM 2501 C C . ALA A 1 321 ? 8.000 1.686 -21.944 1.00 96.38 321 ALA A C 1
ATOM 2503 O O . ALA A 1 321 ? 7.111 1.126 -22.580 1.00 96.38 321 ALA A O 1
ATOM 2504 N N . GLU A 1 322 ? 8.712 2.688 -22.465 1.00 96.75 322 GLU A N 1
ATOM 2505 C CA . GLU A 1 322 ? 8.477 3.249 -23.804 1.00 96.75 322 GLU A CA 1
ATOM 2506 C C . GLU A 1 322 ? 8.680 2.205 -24.899 1.00 96.75 322 GLU A C 1
ATOM 2508 O O . GLU A 1 322 ? 7.826 2.022 -25.776 1.00 96.75 322 GLU A O 1
ATOM 2513 N N . LYS A 1 323 ? 9.787 1.463 -24.817 1.00 97.81 323 LYS A N 1
ATOM 2514 C CA . LYS A 1 323 ? 10.124 0.397 -25.761 1.00 97.81 323 LYS A CA 1
ATOM 2515 C C . LYS A 1 323 ? 9.092 -0.729 -25.754 1.00 97.81 323 LYS A C 1
ATOM 2517 O O . LYS A 1 323 ? 8.795 -1.274 -26.818 1.00 97.81 323 LYS A O 1
ATOM 2522 N N . VAL A 1 324 ? 8.567 -1.097 -24.587 1.00 97.88 324 VAL A N 1
ATOM 2523 C CA . VAL A 1 324 ? 7.555 -2.153 -24.441 1.00 97.88 324 VAL A CA 1
ATOM 2524 C C . VAL A 1 324 ? 6.191 -1.661 -24.914 1.00 97.88 324 VAL A C 1
ATOM 2526 O O . VAL A 1 324 ? 5.564 -2.322 -25.739 1.00 97.88 324 VAL A O 1
ATOM 2529 N N . LEU A 1 325 ? 5.752 -0.488 -24.456 1.00 97.31 325 LEU A N 1
ATOM 2530 C CA . LEU A 1 325 ? 4.455 0.100 -24.806 1.00 97.31 325 LEU A CA 1
ATOM 2531 C C . LEU A 1 325 ? 4.324 0.372 -26.305 1.00 97.31 325 LEU A C 1
ATOM 2533 O O . LEU A 1 325 ? 3.252 0.167 -26.866 1.00 97.31 325 LEU A O 1
ATOM 2537 N N . SER A 1 326 ? 5.416 0.741 -26.975 1.00 96.88 326 SER A N 1
ATOM 2538 C CA . SER A 1 326 ? 5.437 0.936 -28.431 1.00 96.88 326 SER A CA 1
ATOM 2539 C C . SER A 1 326 ? 5.214 -0.354 -29.237 1.00 96.88 326 SER A C 1
ATOM 2541 O O . SER A 1 326 ? 4.997 -0.287 -30.447 1.00 96.88 326 SER A O 1
ATOM 2543 N N . LYS A 1 327 ? 5.306 -1.532 -28.605 1.00 95.25 327 LYS A N 1
ATOM 2544 C CA . LYS A 1 327 ? 5.177 -2.843 -29.263 1.00 95.25 327 LYS A CA 1
ATOM 2545 C C . LYS A 1 327 ? 3.842 -3.550 -29.001 1.00 95.25 327 LYS A C 1
ATOM 2547 O O . LYS A 1 327 ? 3.577 -4.541 -29.684 1.00 95.25 327 LYS A O 1
ATOM 2552 N N . ILE A 1 328 ? 3.058 -3.132 -28.001 1.00 92.75 328 ILE A N 1
ATOM 2553 C CA . ILE A 1 328 ? 1.907 -3.904 -27.471 1.00 92.75 328 ILE A CA 1
ATOM 2554 C C . ILE A 1 328 ? 0.542 -3.262 -27.686 1.00 92.75 328 ILE A C 1
ATOM 2556 O O . ILE A 1 328 ? 0.479 -2.084 -28.083 1.00 92.75 328 ILE A O 1
#

Nearest PDB structures (foldseek):
  5hdm-assembly1_B  TM=9.045E-01  e=3.326E-41  Arabidopsis thaliana
  3fqa-assembly1_B  TM=8.992E-01  e=1.664E-35  Synechococcus elongatus PCC 6301
  2cfb-assembly1_A-2  TM=8.567E-01  e=4.211E-35  Synechococcus elongatus
  2hoy-assembly1_A  TM=8.716E-01  e=1.066E-34  Synechococcus elongatus PCC 6301
  3usf-assembly1_B  TM=8.681E-01  e=2.106E-34  Synechococcus elongatus PCC 7942 = FACHB-805

InterPro domains:
  IPR005814 Aminotransferase class-III [PF00202] (24-107)
  IPR005814 Aminotransferase class-III [PF00202] (116-195)
  IPR015421 Pyridoxal phosphate-dependent transferase, major domain [G3DSA:3.40.640.10] (109-210)
  IPR015422 Pyridoxal phosphate-dependent transferase, small domain [G3DSA:3.90.1150.10] (22-108)
  IPR015422 Pyridoxal phosphate-dependent transferase, small domain [G3DSA:3.90.1150.10] (231-328)
  IPR015424 Pyridoxal phosphate-dependent transferase [SSF53383] (24-327)